Protein AF-W9HTB4-F1 (afdb_monomer_lite)

pLDDT: mean 73.84, std 16.91, range [26.33, 95.75]

Foldseek 3Di:
DDDDDDDDDDDDDDPDPDQADPVLCVLCCQEQNDDDPDQLLSNQLSVVLVVLVSVDVVLSVLSNVLVVVPPPVPRSHDDSVRSLVSSLVSQVVDADEEAEAEAPVVRQPDDLSLVVVLVSQVSVCVSPVVGNYHYHYHHDDDVSNVVSCPPDNDPPDDDDDDFLVNCLVVQLVLLLVLLCVAEVVDDPVVSNVLSVLLSVVCRNPPVQSVLLSVQRHYPDDPVSSVVSSPDRRPVVVVVVVVD

Structure (mmCIF, N/CA/C/O backbone):
data_AF-W9HTB4-F1
#
_entry.id   AF-W9HTB4-F1
#
loop_
_atom_site.group_PDB
_atom_site.id
_atom_site.type_symbol
_atom_site.label_atom_id
_atom_site.label_alt_id
_atom_site.label_comp_id
_atom_site.label_asym_id
_atom_site.label_entity_id
_atom_site.label_seq_id
_atom_site.pdbx_PDB_ins_code
_atom_site.Cartn_x
_atom_site.Cartn_y
_atom_site.Cartn_z
_atom_site.occupancy
_atom_site.B_iso_or_equiv
_atom_site.auth_seq_id
_atom_site.auth_comp_id
_atom_site.auth_asym_id
_atom_site.auth_atom_id
_atom_site.pdbx_PDB_model_num
ATOM 1 N N . MET A 1 1 ? 39.280 -30.523 28.043 1.00 26.33 1 MET A N 1
ATOM 2 C CA . MET A 1 1 ? 39.495 -29.817 26.756 1.00 26.33 1 MET A CA 1
ATOM 3 C C . MET A 1 1 ? 39.001 -30.713 25.620 1.00 26.33 1 MET A C 1
ATOM 5 O O . MET A 1 1 ? 39.218 -31.907 25.737 1.00 26.33 1 MET A O 1
ATOM 9 N N . PRO A 1 2 ? 38.375 -30.204 24.546 1.00 35.16 2 PRO A N 1
ATOM 10 C CA . PRO A 1 2 ? 37.095 -29.499 24.563 1.00 35.16 2 PRO A CA 1
ATOM 11 C C . PRO A 1 2 ? 36.070 -30.048 23.526 1.00 35.16 2 PRO A C 1
ATOM 13 O O . PRO A 1 2 ? 36.416 -30.783 22.612 1.00 35.16 2 PRO A O 1
ATOM 16 N N . LEU A 1 3 ? 34.832 -29.553 23.666 1.00 29.42 3 LEU A N 1
ATOM 17 C CA . LEU A 1 3 ? 33.831 -29.228 22.629 1.00 29.42 3 LEU A CA 1
ATOM 18 C C . LEU A 1 3 ? 32.935 -30.319 22.003 1.00 29.42 3 LEU A C 1
ATOM 20 O O . LEU A 1 3 ? 33.214 -30.922 20.973 1.00 29.42 3 LEU A O 1
ATOM 24 N N . TYR A 1 4 ? 31.727 -30.370 22.576 1.00 27.92 4 TYR A N 1
ATOM 25 C CA . TYR A 1 4 ? 30.456 -30.674 21.923 1.00 27.92 4 TYR A CA 1
ATOM 26 C C . TYR A 1 4 ? 30.251 -29.830 20.649 1.00 27.92 4 TYR A C 1
ATOM 28 O O . TYR A 1 4 ? 30.251 -28.600 20.711 1.00 27.92 4 TYR A O 1
ATOM 36 N N . GLN A 1 5 ? 29.989 -30.479 19.511 1.00 33.50 5 GLN A N 1
ATOM 37 C CA . GLN A 1 5 ? 29.399 -29.831 18.336 1.00 33.50 5 GLN A CA 1
ATOM 38 C C . GLN A 1 5 ? 27.880 -30.015 18.342 1.00 33.50 5 GLN A C 1
ATOM 40 O O . GLN A 1 5 ? 27.330 -31.062 18.002 1.00 33.50 5 GLN A O 1
ATOM 45 N N . THR A 1 6 ? 27.200 -28.944 18.731 1.00 30.91 6 THR A N 1
ATOM 46 C CA . THR A 1 6 ? 25.752 -28.775 18.675 1.00 30.91 6 THR A CA 1
ATOM 47 C C . THR A 1 6 ? 25.296 -28.679 17.215 1.00 30.91 6 THR A C 1
ATOM 49 O O . THR A 1 6 ? 25.629 -27.726 16.510 1.00 30.91 6 THR A O 1
ATOM 52 N N . ARG A 1 7 ? 24.493 -29.647 16.749 1.00 28.41 7 ARG A N 1
ATOM 53 C CA . ARG A 1 7 ? 23.729 -29.538 15.495 1.00 28.41 7 ARG A CA 1
ATOM 54 C C . ARG A 1 7 ? 22.721 -28.394 15.623 1.00 28.41 7 ARG A C 1
ATOM 56 O O . ARG A 1 7 ? 21.679 -28.535 16.260 1.00 28.41 7 ARG A O 1
ATOM 63 N N . ALA A 1 8 ? 23.025 -27.262 14.997 1.00 30.91 8 ALA A N 1
ATOM 64 C CA . ALA A 1 8 ? 22.091 -26.157 14.857 1.00 30.91 8 ALA A CA 1
ATOM 65 C C . ALA A 1 8 ? 20.956 -26.538 13.889 1.00 30.91 8 ALA A C 1
ATOM 67 O O . ALA A 1 8 ? 21.173 -26.788 12.701 1.00 30.91 8 ALA A O 1
ATOM 68 N N . ARG A 1 9 ? 19.731 -26.571 14.429 1.00 28.23 9 ARG A N 1
ATOM 69 C CA . ARG A 1 9 ? 18.458 -26.573 13.697 1.00 28.23 9 ARG A CA 1
ATOM 70 C C . ARG A 1 9 ? 18.464 -25.476 12.627 1.00 28.23 9 ARG A C 1
ATOM 72 O O . ARG A 1 9 ? 18.599 -24.297 12.952 1.00 28.23 9 ARG A O 1
ATOM 79 N N . ARG A 1 10 ? 18.235 -25.860 11.367 1.00 30.11 10 ARG A N 1
ATOM 80 C CA . ARG A 1 10 ? 17.764 -24.939 10.327 1.00 30.11 10 ARG A CA 1
ATOM 81 C C . ARG A 1 10 ? 16.397 -24.414 10.772 1.00 30.11 10 ARG A C 1
ATOM 83 O O . ARG A 1 10 ? 15.487 -25.206 10.993 1.00 30.11 10 ARG A O 1
ATOM 90 N N . ARG A 1 11 ? 16.288 -23.101 10.978 1.00 31.42 11 ARG A N 1
ATOM 91 C CA . ARG A 1 11 ? 15.003 -22.414 11.116 1.00 31.42 11 ARG A CA 1
ATOM 92 C C . ARG A 1 11 ? 14.592 -21.933 9.736 1.00 31.42 11 ARG A C 1
ATOM 94 O O . ARG A 1 11 ? 15.266 -21.091 9.145 1.00 31.42 11 ARG A O 1
ATOM 101 N N . ASP A 1 12 ? 13.510 -22.523 9.254 1.00 34.06 12 ASP A N 1
ATOM 102 C CA . ASP A 1 12 ? 12.772 -22.102 8.079 1.00 34.06 12 ASP A CA 1
ATOM 103 C C . ASP A 1 12 ? 12.242 -20.680 8.282 1.00 34.06 12 ASP A C 1
ATOM 105 O O . ASP A 1 12 ? 11.632 -20.350 9.297 1.00 34.06 12 ASP A O 1
ATOM 109 N N . GLY A 1 13 ? 12.514 -19.831 7.300 1.00 30.67 13 GLY A N 1
ATOM 110 C CA . GLY A 1 13 ? 12.053 -18.449 7.222 1.00 30.67 13 GLY A CA 1
ATOM 111 C C . GLY A 1 13 ? 11.949 -18.036 5.760 1.00 30.67 13 GLY A C 1
ATOM 112 O O . GLY A 1 13 ? 12.458 -16.996 5.352 1.00 30.67 13 GLY A O 1
ATOM 113 N N . GLU A 1 14 ? 11.375 -18.915 4.939 1.00 34.28 14 GLU A N 1
ATOM 114 C CA . GLU A 1 14 ? 11.179 -18.713 3.509 1.00 34.28 14 GLU A CA 1
ATOM 115 C C . GLU A 1 14 ? 9.770 -18.143 3.287 1.00 34.28 14 GLU A C 1
ATOM 117 O O . GLU A 1 14 ? 8.803 -18.873 3.083 1.00 34.28 14 GLU A O 1
ATOM 122 N N . GLN A 1 15 ? 9.629 -16.815 3.353 1.00 35.81 15 GLN A N 1
ATOM 123 C CA . GLN A 1 15 ? 8.423 -16.160 2.839 1.00 35.81 15 GLN A CA 1
ATOM 124 C C . GLN A 1 15 ? 8.450 -16.250 1.312 1.00 35.81 15 GLN A C 1
ATOM 126 O O . GLN A 1 15 ? 9.181 -15.545 0.611 1.00 35.81 15 GLN A O 1
ATOM 131 N N . THR A 1 16 ? 7.699 -17.222 0.815 1.00 38.34 16 THR A N 1
ATOM 132 C CA . THR A 1 16 ? 7.654 -17.654 -0.573 1.00 38.34 16 THR A CA 1
ATOM 133 C C . THR A 1 16 ? 6.873 -16.661 -1.428 1.00 38.34 16 THR A C 1
ATOM 135 O O . THR A 1 16 ? 5.732 -16.309 -1.152 1.00 38.34 16 THR A O 1
ATOM 138 N N . TYR A 1 17 ? 7.479 -16.248 -2.542 1.00 46.00 17 TYR A N 1
ATOM 139 C CA . TYR A 1 17 ? 6.741 -15.745 -3.695 1.00 46.00 17 TYR A CA 1
ATOM 140 C C . TYR A 1 17 ? 5.768 -16.856 -4.123 1.00 46.00 17 TYR A C 1
ATOM 142 O O . TYR A 1 17 ? 6.207 -17.978 -4.375 1.00 46.00 17 TYR A O 1
ATOM 150 N N . THR A 1 18 ? 4.466 -16.608 -4.216 1.00 42.75 18 THR A N 1
ATOM 151 C CA . THR A 1 18 ? 3.457 -17.671 -4.436 1.00 42.75 18 THR A CA 1
ATOM 152 C C . THR A 1 18 ? 2.924 -17.760 -5.873 1.00 42.75 18 THR A C 1
ATOM 154 O O . THR A 1 18 ? 2.122 -18.635 -6.163 1.00 42.75 18 THR A O 1
ATOM 157 N N . GLY A 1 19 ? 3.407 -16.934 -6.814 1.00 48.16 19 GLY A N 1
ATOM 158 C CA . GLY A 1 19 ? 2.779 -16.813 -8.146 1.00 48.16 19 GLY A CA 1
ATOM 159 C C . GLY A 1 19 ? 3.511 -17.372 -9.379 1.00 48.16 19 GLY A C 1
ATOM 160 O O . GLY A 1 19 ? 2.985 -17.247 -10.475 1.00 48.16 19 GLY A O 1
ATOM 161 N N . ILE A 1 20 ? 4.717 -17.951 -9.277 1.00 57.09 20 ILE A N 1
ATOM 162 C CA . ILE A 1 20 ? 5.500 -18.374 -10.467 1.00 57.09 20 ILE A CA 1
ATOM 163 C C . ILE A 1 20 ? 5.793 -19.866 -10.390 1.00 57.09 20 ILE A C 1
ATOM 165 O O . ILE A 1 20 ? 6.305 -20.331 -9.371 1.00 57.09 20 ILE A O 1
ATOM 169 N N . SER A 1 21 ? 5.548 -20.596 -11.484 1.00 62.12 21 SER A N 1
ATOM 170 C CA . SER A 1 21 ? 5.900 -22.014 -11.568 1.00 62.12 21 SER A CA 1
ATOM 171 C C . SER A 1 21 ? 7.399 -22.227 -11.318 1.00 62.12 21 SER A C 1
ATOM 173 O O . SER A 1 21 ? 8.253 -21.480 -11.805 1.00 62.12 21 SER A O 1
ATOM 175 N N . ARG A 1 22 ? 7.740 -23.273 -10.558 1.00 58.09 22 ARG A N 1
ATOM 176 C CA . ARG A 1 22 ? 9.123 -23.586 -10.146 1.00 58.09 22 ARG A CA 1
ATOM 177 C C . ARG A 1 22 ? 10.100 -23.633 -11.336 1.00 58.09 22 ARG A C 1
ATOM 179 O O . ARG A 1 22 ? 11.222 -23.150 -11.220 1.00 58.09 22 ARG A O 1
ATOM 186 N N . SER A 1 23 ? 9.626 -24.100 -12.496 1.00 63.47 23 SER A N 1
ATOM 187 C CA . SER A 1 23 ? 10.374 -24.139 -13.763 1.00 63.47 23 SER A CA 1
ATOM 188 C C . SER A 1 23 ? 10.711 -22.747 -14.323 1.00 63.47 23 SER A C 1
ATOM 190 O O . SER A 1 23 ? 11.840 -22.515 -14.753 1.00 63.47 23 SER A O 1
ATOM 192 N N . ARG A 1 24 ? 9.773 -21.785 -14.285 1.00 65.00 24 ARG A N 1
ATOM 193 C CA . ARG A 1 24 ? 10.030 -20.406 -14.746 1.00 65.00 24 ARG A CA 1
ATOM 194 C C . ARG A 1 24 ? 10.995 -19.666 -13.823 1.00 65.00 24 ARG A C 1
ATOM 196 O O . ARG A 1 24 ? 11.831 -18.917 -14.312 1.00 65.00 24 ARG A O 1
ATOM 203 N N . ARG A 1 25 ? 10.921 -19.908 -12.509 1.00 60.69 25 ARG A N 1
ATOM 204 C CA . ARG A 1 25 ? 11.852 -19.311 -11.532 1.00 60.69 25 ARG A CA 1
ATOM 205 C C . ARG A 1 25 ? 13.291 -19.733 -11.761 1.00 60.69 25 ARG A C 1
ATOM 207 O O . ARG A 1 25 ? 14.164 -18.878 -11.798 1.00 60.69 25 ARG A O 1
ATOM 214 N N . GLN A 1 26 ? 13.524 -21.034 -11.929 1.00 60.75 26 GLN A N 1
ATOM 215 C CA . GLN A 1 26 ? 14.869 -21.561 -12.165 1.00 60.75 26 GLN A CA 1
ATOM 216 C C . GLN A 1 26 ? 15.495 -20.941 -13.420 1.00 60.75 26 GLN A C 1
ATOM 218 O O . GLN A 1 26 ? 16.646 -20.513 -13.382 1.00 60.75 26 GLN A O 1
ATOM 223 N N . LYS A 1 27 ? 14.703 -20.809 -14.493 1.00 64.69 27 LYS A N 1
ATOM 224 C CA . LYS A 1 27 ? 15.140 -20.225 -15.770 1.00 64.69 27 LYS A CA 1
ATOM 225 C C . LYS A 1 27 ? 15.452 -18.728 -15.702 1.00 64.69 27 LYS A C 1
ATOM 227 O O . LYS A 1 27 ? 16.216 -18.253 -16.521 1.00 64.69 27 LYS A O 1
ATOM 232 N N . LEU A 1 28 ? 14.903 -18.004 -14.727 1.00 66.56 28 LEU A N 1
ATOM 233 C CA . LEU A 1 28 ? 15.071 -16.551 -14.580 1.00 66.56 28 LEU A CA 1
ATOM 234 C C . LEU A 1 28 ? 15.889 -16.159 -13.348 1.00 66.56 28 LEU A C 1
ATOM 236 O O . LEU A 1 28 ? 15.899 -15.002 -12.928 1.00 66.56 28 LEU A O 1
ATOM 240 N N . SER A 1 29 ? 16.589 -17.127 -12.767 1.00 65.75 29 SER A N 1
ATOM 241 C CA . SER A 1 29 ? 17.419 -16.935 -11.582 1.00 65.75 29 SER A CA 1
ATOM 242 C C . SER A 1 29 ? 18.509 -15.875 -11.777 1.00 65.75 29 SER A C 1
ATOM 244 O O . SER A 1 29 ? 18.824 -15.142 -10.848 1.00 65.75 29 SER A O 1
ATOM 246 N N . TRP A 1 30 ? 19.012 -15.697 -12.996 1.00 68.00 30 TRP A N 1
ATOM 247 C CA . TRP A 1 30 ? 19.981 -14.649 -13.328 1.00 68.00 30 TRP A CA 1
ATOM 248 C C . TRP A 1 30 ? 19.460 -13.221 -13.059 1.00 68.00 30 TRP A C 1
ATOM 250 O O . TRP A 1 30 ? 20.185 -12.376 -12.521 1.00 68.00 30 TRP A O 1
ATOM 260 N N . ALA A 1 31 ? 18.180 -12.978 -13.363 1.00 57.84 31 ALA A N 1
ATOM 261 C CA . ALA A 1 31 ? 17.523 -11.687 -13.164 1.00 57.84 31 ALA A CA 1
ATOM 262 C C . ALA A 1 31 ? 16.841 -11.560 -11.789 1.00 57.84 31 ALA A C 1
ATOM 264 O O . ALA A 1 31 ? 16.639 -10.446 -11.323 1.00 57.84 31 ALA A O 1
ATOM 265 N N . ILE A 1 32 ? 16.466 -12.678 -11.147 1.00 62.72 32 ILE A N 1
ATOM 266 C CA . ILE A 1 32 ? 15.553 -12.691 -9.982 1.00 62.72 32 ILE A CA 1
ATOM 267 C C . ILE A 1 32 ? 16.194 -13.307 -8.714 1.00 62.72 32 ILE A C 1
ATOM 269 O O . ILE A 1 32 ? 15.682 -13.121 -7.608 1.00 62.72 32 ILE A O 1
ATOM 273 N N . GLN A 1 33 ? 17.302 -14.055 -8.816 1.00 58.97 33 GLN A N 1
ATOM 274 C CA . GLN A 1 33 ? 17.866 -14.840 -7.706 1.00 58.97 33 GLN A CA 1
ATOM 275 C C . GLN A 1 33 ? 19.106 -14.208 -7.051 1.00 58.97 33 GLN A C 1
ATOM 277 O O . GLN A 1 33 ? 19.981 -13.612 -7.679 1.00 58.97 33 GLN A O 1
ATOM 282 N N . ARG A 1 34 ? 19.148 -14.366 -5.721 1.00 55.22 34 ARG A N 1
ATOM 283 C CA . ARG A 1 34 ? 20.098 -13.772 -4.774 1.00 55.22 34 ARG A CA 1
ATOM 284 C C . ARG A 1 34 ? 21.414 -14.549 -4.681 1.00 55.22 34 ARG A C 1
ATOM 286 O O . ARG A 1 34 ? 21.389 -15.711 -4.288 1.00 55.22 34 ARG A O 1
ATOM 293 N N . LYS A 1 35 ? 22.536 -13.844 -4.838 1.00 39.62 35 LYS A N 1
ATOM 294 C CA . LYS A 1 35 ? 23.761 -13.990 -4.026 1.00 39.62 35 LYS A CA 1
ATOM 295 C C . LYS A 1 35 ? 24.568 -12.687 -4.142 1.00 39.62 35 LYS A C 1
ATOM 297 O O . LYS A 1 35 ? 25.245 -12.464 -5.132 1.00 39.62 35 LYS A O 1
ATOM 302 N N . GLY A 1 36 ? 24.422 -11.793 -3.163 1.00 46.59 36 GLY A N 1
ATOM 303 C CA . GLY A 1 36 ? 25.130 -10.506 -3.115 1.00 46.59 36 GLY A CA 1
ATOM 304 C C . GLY A 1 36 ? 24.296 -9.370 -2.514 1.00 46.59 36 GLY A C 1
ATOM 305 O O . GLY A 1 36 ? 23.063 -9.386 -2.583 1.00 46.59 36 GLY A O 1
ATOM 306 N N . ILE A 1 37 ? 24.972 -8.390 -1.906 1.00 42.78 37 ILE A N 1
ATOM 307 C CA . ILE A 1 37 ? 24.378 -7.159 -1.366 1.00 42.78 37 ILE A CA 1
ATOM 308 C C . ILE A 1 37 ? 23.970 -6.280 -2.557 1.00 42.78 37 ILE A C 1
ATOM 310 O O . ILE A 1 37 ? 24.736 -5.446 -3.020 1.00 42.78 37 ILE A O 1
ATOM 314 N N . ARG A 1 38 ? 22.773 -6.501 -3.114 1.00 53.06 38 ARG A N 1
ATOM 315 C CA . ARG A 1 38 ? 22.174 -5.550 -4.062 1.00 53.06 38 ARG A CA 1
ATOM 316 C C . ARG A 1 38 ? 21.540 -4.393 -3.296 1.00 53.06 38 ARG A C 1
ATOM 318 O O . ARG A 1 38 ? 20.890 -4.616 -2.266 1.00 53.06 38 ARG A O 1
ATOM 325 N N . ILE A 1 39 ? 21.669 -3.190 -3.852 1.00 56.50 39 ILE A N 1
ATOM 326 C CA . ILE A 1 39 ? 20.931 -1.997 -3.426 1.00 56.50 39 ILE A CA 1
ATOM 327 C C . ILE A 1 39 ? 19.436 -2.347 -3.398 1.00 56.50 39 ILE A C 1
ATOM 329 O O . ILE A 1 39 ? 18.912 -3.007 -4.300 1.00 56.50 39 ILE A O 1
ATOM 333 N N . LYS A 1 40 ? 18.750 -1.973 -2.313 1.00 59.75 40 LYS A N 1
ATOM 334 C CA . LYS A 1 40 ? 17.368 -2.385 -2.021 1.00 59.75 40 LYS A CA 1
ATOM 335 C C . LYS A 1 40 ? 16.372 -1.998 -3.133 1.00 59.75 40 LYS A C 1
ATOM 337 O O . LYS A 1 40 ? 15.385 -2.703 -3.299 1.00 59.75 40 LYS A O 1
ATOM 342 N N . GLU A 1 41 ? 16.657 -0.972 -3.927 1.00 59.75 41 GLU A N 1
ATOM 343 C CA . GLU A 1 41 ? 15.823 -0.470 -5.035 1.00 59.75 41 GLU A CA 1
ATOM 344 C C . GLU A 1 41 ? 15.696 -1.430 -6.213 1.00 59.75 41 GLU A C 1
ATOM 346 O O . GLU A 1 41 ? 14.607 -1.610 -6.758 1.00 59.75 41 GLU A O 1
ATOM 351 N N . VAL A 1 42 ? 16.780 -2.134 -6.550 1.00 66.00 42 VAL A N 1
ATOM 352 C CA . VAL A 1 42 ? 16.775 -3.155 -7.608 1.00 66.00 42 VAL A CA 1
ATOM 353 C C . VAL A 1 42 ? 15.745 -4.246 -7.294 1.00 66.00 42 VAL A C 1
ATOM 355 O O . VAL A 1 42 ? 15.099 -4.779 -8.193 1.00 66.00 42 VAL A O 1
ATOM 358 N N . LYS A 1 43 ? 15.489 -4.503 -6.004 1.00 72.00 43 LYS A N 1
ATOM 359 C CA . LYS A 1 43 ? 14.495 -5.491 -5.566 1.00 72.00 43 LYS A CA 1
ATOM 360 C C . LYS A 1 43 ? 13.067 -5.108 -5.942 1.00 72.00 43 LYS A C 1
ATOM 362 O O . LYS A 1 43 ? 12.246 -6.007 -6.098 1.00 72.00 43 LYS A O 1
ATOM 367 N N . ILE A 1 44 ? 12.737 -3.818 -6.047 1.00 75.19 44 ILE A N 1
ATOM 368 C CA . ILE A 1 44 ? 11.387 -3.401 -6.451 1.00 75.19 44 ILE A CA 1
ATOM 369 C C . ILE A 1 44 ? 11.181 -3.747 -7.926 1.00 75.19 44 ILE A C 1
ATOM 371 O O . ILE A 1 44 ? 10.210 -4.426 -8.254 1.00 75.19 44 ILE A O 1
ATOM 375 N N . PHE A 1 45 ? 12.132 -3.389 -8.793 1.00 76.81 45 PHE A N 1
ATOM 376 C CA . PHE A 1 45 ? 12.084 -3.760 -10.208 1.00 76.81 45 PHE A CA 1
ATOM 377 C C . PHE A 1 45 ? 12.051 -5.277 -10.409 1.00 76.81 45 PHE A C 1
ATOM 379 O O . PHE A 1 45 ? 11.199 -5.773 -11.140 1.00 76.81 45 PHE A O 1
ATOM 386 N N . GLU A 1 46 ? 12.899 -6.037 -9.712 1.00 78.44 46 GLU A N 1
ATOM 387 C CA . GLU A 1 46 ? 12.889 -7.506 -9.777 1.00 78.44 46 GLU A CA 1
ATOM 388 C C . GLU A 1 46 ? 11.522 -8.088 -9.391 1.00 78.44 46 GLU A C 1
ATOM 390 O O . GLU A 1 46 ? 11.017 -8.993 -10.059 1.00 78.44 46 GLU A O 1
ATOM 395 N N . LYS A 1 47 ? 10.889 -7.555 -8.336 1.00 80.69 47 LYS A N 1
ATOM 396 C CA . LYS A 1 47 ? 9.543 -7.966 -7.917 1.00 80.69 47 LYS A CA 1
ATOM 397 C C . LYS A 1 47 ? 8.488 -7.640 -8.971 1.00 80.69 47 LYS A C 1
ATOM 399 O O . LYS A 1 47 ? 7.661 -8.503 -9.260 1.00 80.69 47 LYS A O 1
ATOM 404 N N . LEU A 1 48 ? 8.518 -6.442 -9.552 1.00 81.62 48 LEU A N 1
ATOM 405 C CA . LEU A 1 48 ? 7.578 -6.037 -10.601 1.00 81.62 48 LEU A CA 1
ATOM 406 C C . LEU A 1 48 ? 7.741 -6.910 -11.852 1.00 81.62 48 LEU A C 1
ATOM 408 O O . LEU A 1 48 ? 6.770 -7.503 -12.315 1.00 81.62 48 LEU A O 1
ATOM 412 N N . ILE A 1 49 ? 8.972 -7.090 -12.334 1.00 84.31 49 ILE A N 1
ATOM 413 C CA . ILE A 1 49 ? 9.301 -7.971 -13.466 1.00 84.31 49 ILE A CA 1
ATOM 414 C C . ILE A 1 49 ? 8.798 -9.395 -13.205 1.00 84.31 49 ILE A C 1
ATOM 416 O O . ILE A 1 49 ? 8.120 -9.989 -14.041 1.00 84.31 49 ILE A O 1
ATOM 420 N N . SER A 1 50 ? 9.079 -9.933 -12.019 1.00 82.38 50 SER A N 1
ATOM 421 C CA . SER A 1 50 ? 8.632 -11.254 -11.572 1.00 82.38 50 SER A CA 1
ATOM 422 C C . SER A 1 50 ? 7.103 -11.394 -11.637 1.00 82.38 50 SER A C 1
ATOM 424 O O . SER A 1 50 ? 6.587 -12.380 -12.173 1.00 82.38 50 SER A O 1
ATOM 426 N N . GLN A 1 51 ? 6.357 -10.379 -11.188 1.00 82.12 51 GLN A N 1
ATOM 427 C CA . GLN A 1 51 ? 4.896 -10.365 -11.293 1.00 82.12 51 GLN A CA 1
ATOM 428 C C . GLN A 1 51 ? 4.417 -10.330 -12.751 1.00 82.12 51 GLN A C 1
ATOM 430 O O . GLN A 1 51 ? 3.550 -11.128 -13.114 1.00 82.12 51 GLN A O 1
ATOM 435 N N . ILE A 1 52 ? 5.010 -9.491 -13.604 1.00 84.44 52 ILE A N 1
ATOM 436 C CA . ILE A 1 52 ? 4.651 -9.388 -15.031 1.00 84.44 52 ILE A CA 1
ATOM 437 C C . ILE A 1 52 ? 4.874 -10.733 -15.736 1.00 84.44 52 ILE A C 1
ATOM 439 O O . ILE A 1 52 ? 3.980 -11.261 -16.396 1.00 84.44 52 ILE A O 1
ATOM 443 N N . ILE A 1 53 ? 6.045 -11.339 -15.545 1.00 85.06 53 ILE A N 1
ATOM 444 C CA . ILE A 1 53 ? 6.417 -12.624 -16.150 1.00 85.06 53 ILE A CA 1
ATOM 445 C C . ILE A 1 53 ? 5.499 -13.764 -15.699 1.00 85.06 53 ILE A C 1
ATOM 447 O O . ILE A 1 53 ? 5.231 -14.703 -16.457 1.00 85.06 53 ILE A O 1
ATOM 451 N N . SER A 1 54 ? 5.028 -13.715 -14.451 1.00 82.00 54 SER A N 1
ATOM 452 C CA . SER A 1 54 ? 4.112 -14.732 -13.936 1.00 82.00 54 SER A CA 1
ATOM 453 C C . SER A 1 54 ? 2.774 -14.730 -14.677 1.00 82.00 54 SER A C 1
ATOM 455 O O . SER A 1 54 ? 2.193 -15.793 -14.886 1.00 82.00 54 SER A O 1
ATOM 457 N N . ARG A 1 55 ? 2.338 -13.553 -15.141 1.00 81.75 55 ARG A N 1
ATOM 458 C CA . ARG A 1 55 ? 1.048 -13.334 -15.804 1.00 81.75 55 ARG A CA 1
ATOM 459 C C . ARG A 1 55 ? 1.132 -13.369 -17.331 1.00 81.75 55 ARG A C 1
ATOM 461 O O . ARG A 1 55 ? 0.157 -13.740 -17.974 1.00 81.75 55 ARG A O 1
ATOM 468 N N . HIS A 1 56 ? 2.289 -13.052 -17.920 1.00 81.88 56 HIS A N 1
ATOM 469 C CA . HIS A 1 56 ? 2.435 -12.900 -19.370 1.00 81.88 56 HIS A CA 1
ATOM 470 C C . HIS A 1 56 ? 3.524 -13.792 -19.966 1.00 81.88 56 HIS A C 1
ATOM 472 O O . HIS A 1 56 ? 4.718 -13.637 -19.709 1.00 81.88 56 HIS A O 1
ATOM 478 N N . ASN A 1 57 ? 3.120 -14.686 -20.871 1.00 83.25 57 ASN A N 1
ATOM 479 C CA . ASN A 1 57 ? 4.057 -15.539 -21.608 1.00 83.25 57 ASN A CA 1
ATOM 480 C C . ASN A 1 57 ? 4.986 -14.729 -22.525 1.00 83.25 57 ASN A C 1
ATOM 482 O O . ASN A 1 57 ? 6.148 -15.096 -22.685 1.00 83.25 57 ASN A O 1
ATOM 486 N N . ASN A 1 58 ? 4.502 -13.619 -23.088 1.00 83.94 58 ASN A N 1
ATOM 487 C CA . ASN A 1 58 ? 5.315 -12.735 -23.926 1.00 83.94 58 ASN A CA 1
ATOM 488 C C . ASN A 1 58 ? 6.407 -12.038 -23.105 1.00 83.94 58 ASN A C 1
ATOM 490 O O . ASN A 1 58 ? 7.552 -12.001 -23.543 1.00 83.94 58 ASN A O 1
ATOM 494 N N . ALA A 1 59 ? 6.100 -11.612 -21.873 1.00 84.00 59 ALA A N 1
ATOM 495 C CA . ALA A 1 59 ? 7.110 -11.109 -20.943 1.00 84.00 59 ALA A CA 1
ATOM 496 C C . ALA A 1 59 ? 8.177 -12.156 -20.627 1.00 84.00 59 ALA A C 1
ATOM 498 O O . ALA A 1 59 ? 9.367 -11.860 -20.650 1.00 84.00 59 ALA A O 1
ATOM 499 N N . PHE A 1 60 ? 7.757 -13.398 -20.360 1.00 82.12 60 PHE A N 1
ATOM 500 C CA . PHE A 1 60 ? 8.692 -14.493 -20.110 1.00 82.12 60 PHE A CA 1
ATOM 501 C C . PHE A 1 60 ? 9.639 -14.718 -21.299 1.00 82.12 60 PHE A C 1
ATOM 503 O O . PHE A 1 60 ? 10.844 -14.866 -21.101 1.00 82.12 60 PHE A O 1
ATOM 510 N N . LYS A 1 61 ? 9.105 -14.723 -22.528 1.00 84.62 61 LYS A N 1
ATOM 511 C CA . LYS A 1 61 ? 9.909 -14.859 -23.752 1.00 84.62 61 LYS A CA 1
ATOM 512 C C . LYS A 1 61 ? 10.892 -13.699 -23.911 1.00 84.62 61 LYS A C 1
ATOM 514 O O . LYS A 1 61 ? 12.056 -13.958 -24.183 1.00 84.62 61 LYS A O 1
ATOM 519 N N . LEU A 1 62 ? 10.449 -12.464 -23.674 1.00 83.62 62 LEU A N 1
ATOM 520 C CA . LEU A 1 62 ? 11.283 -11.265 -23.783 1.00 83.62 62 LEU A CA 1
ATOM 521 C C . LEU A 1 62 ? 12.467 -11.304 -22.812 1.00 83.62 62 LEU A C 1
ATOM 523 O O . LEU A 1 62 ? 13.609 -11.107 -23.219 1.00 83.62 62 LEU A O 1
ATOM 527 N N . VAL A 1 63 ? 12.219 -11.612 -21.535 1.00 82.44 63 VAL A N 1
ATOM 528 C CA . VAL A 1 63 ? 13.297 -11.675 -20.531 1.00 82.44 63 VAL A CA 1
ATOM 529 C C . VAL A 1 63 ? 14.278 -12.805 -20.844 1.00 82.44 63 VAL A C 1
ATOM 531 O O . VAL A 1 63 ? 15.484 -12.634 -20.684 1.00 82.44 63 VAL A O 1
ATOM 534 N N . ARG A 1 64 ? 13.781 -13.937 -21.354 1.00 80.31 64 ARG A N 1
ATOM 535 C CA . ARG A 1 64 ? 14.629 -15.048 -21.797 1.00 80.31 64 ARG A CA 1
ATOM 536 C C . ARG A 1 64 ? 15.497 -14.674 -23.005 1.00 80.31 64 ARG A C 1
ATOM 538 O O . ARG A 1 64 ? 16.688 -14.946 -22.982 1.00 80.31 64 ARG A O 1
ATOM 545 N N . GLN A 1 65 ? 14.931 -14.021 -24.018 1.00 81.44 65 GLN A N 1
ATOM 546 C CA . GLN A 1 65 ? 15.688 -13.542 -25.182 1.00 81.44 65 GLN A CA 1
ATOM 547 C C . GLN A 1 65 ? 16.789 -12.563 -24.766 1.00 81.44 65 GLN A C 1
ATOM 549 O O . GLN A 1 65 ? 17.916 -12.660 -25.234 1.00 81.44 65 GLN A O 1
ATOM 554 N N . ARG A 1 66 ? 16.492 -11.655 -23.830 1.00 76.44 66 ARG A N 1
ATOM 555 C CA . ARG A 1 66 ? 17.486 -10.742 -23.246 1.00 76.44 66 ARG A CA 1
ATOM 556 C C . ARG A 1 66 ? 18.621 -11.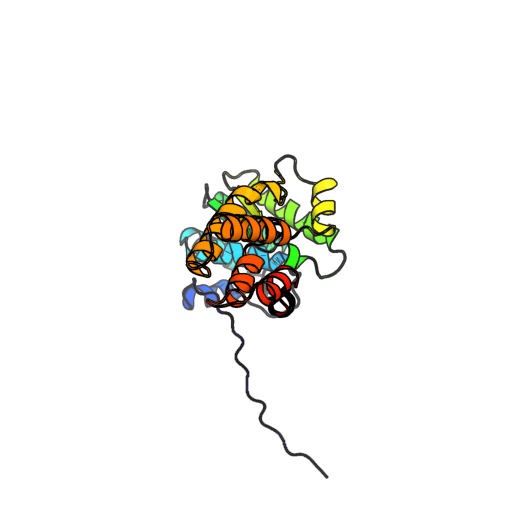476 -22.536 1.00 76.44 66 ARG A C 1
ATOM 558 O O . ARG A 1 66 ? 19.769 -11.080 -22.686 1.00 76.44 66 ARG A O 1
ATOM 565 N N . GLN A 1 67 ? 18.315 -12.535 -21.793 1.00 73.81 67 GLN A N 1
ATOM 566 C CA . GLN A 1 67 ? 19.330 -13.371 -21.152 1.00 73.81 67 GLN A CA 1
ATOM 567 C C . GLN A 1 67 ? 20.225 -14.076 -22.181 1.00 73.81 67 GLN A C 1
ATOM 569 O O . GLN A 1 67 ? 21.429 -14.160 -21.977 1.00 73.81 67 GLN A O 1
ATOM 574 N N . GLU A 1 68 ? 19.643 -14.567 -23.277 1.00 75.00 68 GLU A N 1
ATOM 575 C CA . GLU A 1 68 ? 20.372 -15.235 -24.363 1.00 75.00 68 GLU A CA 1
ATOM 576 C C . GLU A 1 68 ? 21.249 -14.246 -25.162 1.00 75.00 68 GLU A C 1
ATOM 578 O O . GLU A 1 68 ? 22.336 -14.612 -25.594 1.00 75.00 68 GLU A O 1
ATOM 583 N N . LEU A 1 69 ? 20.829 -12.982 -25.307 1.00 72.44 69 LEU A N 1
ATOM 584 C CA . LEU A 1 69 ? 21.593 -11.927 -25.993 1.00 72.44 69 LEU A CA 1
ATOM 585 C C . LEU A 1 69 ? 22.700 -11.293 -25.130 1.00 72.44 69 LEU A C 1
ATOM 587 O O . LEU A 1 69 ? 23.707 -10.853 -25.673 1.00 72.44 69 LEU A O 1
ATOM 591 N N . ASN A 1 70 ? 22.536 -11.252 -23.804 1.00 64.12 70 ASN A N 1
ATOM 592 C CA . ASN A 1 70 ? 23.514 -10.692 -22.858 1.00 64.12 70 ASN A CA 1
ATOM 593 C C . ASN A 1 70 ? 24.583 -11.721 -22.409 1.00 64.12 70 ASN A C 1
ATOM 595 O O . ASN A 1 70 ? 25.186 -11.555 -21.346 1.00 64.12 70 ASN A O 1
ATOM 599 N N . LEU A 1 71 ? 24.809 -12.800 -23.171 1.00 54.03 71 LEU A N 1
ATOM 600 C CA . LEU A 1 71 ? 25.803 -13.837 -22.864 1.00 54.03 71 LEU A CA 1
ATOM 601 C C . LEU A 1 71 ? 27.241 -13.327 -23.068 1.00 54.03 71 LEU A C 1
ATOM 603 O O . LEU A 1 71 ? 27.927 -13.713 -24.006 1.00 54.03 71 LEU A O 1
ATOM 607 N N . GLU A 1 72 ? 27.726 -12.527 -22.121 1.00 53.56 72 GLU A N 1
ATOM 608 C CA . GLU A 1 72 ? 29.124 -12.622 -21.705 1.00 53.56 72 GLU A CA 1
ATOM 609 C C . GLU A 1 72 ? 29.231 -13.823 -20.746 1.00 53.56 72 GLU A C 1
ATOM 611 O O . GLU A 1 72 ? 28.570 -13.821 -19.699 1.00 53.56 72 GLU A O 1
ATOM 616 N N . PRO A 1 73 ? 30.026 -14.865 -21.056 1.00 51.00 73 PRO A N 1
ATOM 617 C CA . PRO A 1 73 ? 30.047 -16.130 -20.310 1.00 51.00 73 PRO A CA 1
ATOM 618 C C . PRO A 1 73 ? 30.450 -16.016 -18.823 1.00 51.00 73 PRO A C 1
ATOM 620 O O . PRO A 1 73 ? 30.365 -17.002 -18.093 1.00 51.00 73 PRO A O 1
ATOM 623 N N . ALA A 1 74 ? 30.840 -14.828 -18.346 1.00 51.53 74 ALA A N 1
ATOM 624 C CA . ALA A 1 74 ? 31.221 -14.553 -16.959 1.00 51.53 74 ALA A CA 1
ATOM 625 C C . ALA A 1 74 ? 30.134 -13.862 -16.099 1.00 51.53 74 ALA A C 1
ATOM 627 O O . ALA A 1 74 ? 30.289 -13.773 -14.877 1.00 51.53 74 ALA A O 1
ATOM 628 N N . ALA A 1 75 ? 29.038 -13.356 -16.679 1.00 56.47 75 ALA A N 1
ATOM 629 C CA . ALA A 1 75 ? 28.061 -12.552 -15.936 1.00 56.47 75 ALA A CA 1
ATOM 630 C C . ALA A 1 75 ? 26.990 -13.414 -15.238 1.00 56.47 75 ALA A C 1
ATOM 632 O O . ALA A 1 75 ? 25.910 -13.672 -15.768 1.00 56.47 75 ALA A O 1
ATOM 633 N N . THR A 1 76 ? 27.248 -13.805 -13.988 1.00 61.50 76 THR A N 1
ATOM 634 C CA . THR A 1 76 ? 26.314 -14.597 -13.156 1.00 61.50 76 THR A CA 1
ATOM 635 C C . THR A 1 76 ? 24.998 -13.863 -12.835 1.00 61.50 76 THR A C 1
ATOM 637 O O . THR A 1 76 ? 24.018 -14.501 -12.442 1.00 61.50 76 THR A O 1
ATOM 640 N N . HIS A 1 77 ? 24.935 -12.534 -13.009 1.00 66.88 77 HIS A N 1
ATOM 641 C CA . HIS A 1 77 ? 23.793 -11.705 -12.608 1.00 66.88 77 HIS A CA 1
ATOM 642 C C . HIS A 1 77 ? 23.549 -10.497 -13.522 1.00 66.88 77 HIS A C 1
ATOM 644 O O . HIS A 1 77 ? 24.497 -9.869 -13.986 1.00 66.88 77 HIS A O 1
ATOM 650 N N . ALA A 1 78 ? 22.273 -10.134 -13.692 1.00 72.00 78 ALA A N 1
ATOM 651 C CA . ALA A 1 78 ? 21.862 -8.901 -14.366 1.00 72.00 78 ALA A CA 1
ATOM 652 C C . ALA A 1 78 ? 22.314 -7.657 -13.588 1.00 72.00 78 ALA A C 1
ATOM 654 O O . ALA A 1 78 ? 22.132 -7.593 -12.365 1.00 72.00 78 ALA A O 1
ATOM 655 N N . THR A 1 79 ? 22.848 -6.656 -14.291 1.00 76.44 79 THR A N 1
ATOM 656 C CA . THR A 1 79 ? 23.158 -5.345 -13.707 1.00 76.44 79 THR A CA 1
ATOM 657 C C . THR A 1 79 ? 21.877 -4.546 -13.429 1.00 76.44 79 THR A C 1
ATOM 659 O O . THR A 1 79 ? 20.794 -4.870 -13.921 1.00 76.44 79 THR A O 1
ATOM 662 N N . GLN A 1 80 ? 21.974 -3.459 -12.654 1.00 73.12 80 GLN A N 1
ATOM 663 C CA . GLN A 1 80 ? 20.839 -2.543 -12.457 1.00 73.12 80 GLN A CA 1
ATOM 664 C C . GLN A 1 80 ? 20.338 -1.966 -13.792 1.00 73.12 80 GLN A C 1
ATOM 666 O O . GLN A 1 80 ? 19.129 -1.876 -14.001 1.00 73.12 80 GLN A O 1
ATOM 671 N N . ALA A 1 81 ? 21.254 -1.618 -14.700 1.00 77.50 81 ALA A N 1
ATOM 672 C CA . ALA A 1 81 ? 20.912 -1.110 -16.025 1.00 77.50 81 ALA A CA 1
ATOM 673 C C . ALA A 1 81 ? 20.166 -2.163 -16.861 1.00 77.50 81 ALA A C 1
ATOM 675 O O . ALA A 1 81 ? 19.162 -1.834 -17.497 1.00 77.50 81 ALA A O 1
ATOM 676 N N . ASP A 1 82 ? 20.583 -3.433 -16.797 1.00 80.31 82 ASP A N 1
ATOM 677 C CA . ASP A 1 82 ? 19.874 -4.535 -17.461 1.00 80.31 82 ASP A CA 1
ATOM 678 C C . ASP A 1 82 ? 18.446 -4.677 -16.934 1.00 80.31 82 ASP A C 1
ATOM 680 O O . ASP A 1 82 ? 17.502 -4.809 -17.710 1.00 80.31 82 ASP A O 1
ATOM 684 N N . ILE A 1 83 ? 18.273 -4.612 -15.613 1.00 81.88 83 ILE A N 1
ATOM 685 C CA . ILE A 1 83 ? 16.968 -4.764 -14.959 1.00 81.88 83 ILE A CA 1
ATOM 686 C C . ILE A 1 83 ? 16.017 -3.630 -15.350 1.00 81.88 83 ILE A C 1
ATOM 688 O O . ILE A 1 83 ? 14.869 -3.898 -15.706 1.00 81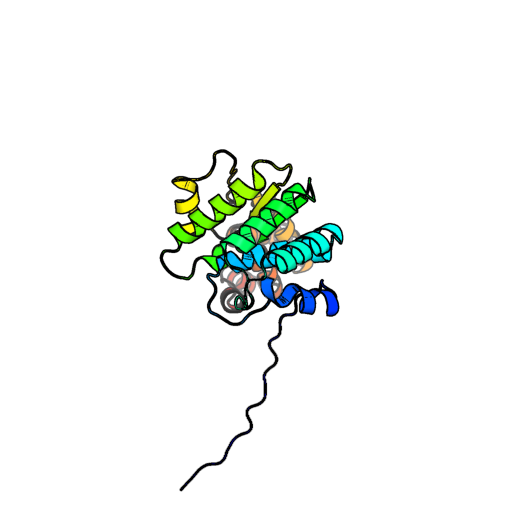.88 83 ILE A O 1
ATOM 692 N N . ILE A 1 84 ? 16.485 -2.380 -15.342 1.00 82.69 84 ILE A N 1
ATOM 693 C CA . ILE A 1 84 ? 15.687 -1.218 -15.767 1.00 82.69 84 ILE A CA 1
ATOM 694 C C . ILE A 1 84 ? 15.338 -1.320 -17.255 1.00 82.69 84 ILE A C 1
ATOM 696 O O . ILE A 1 84 ? 14.202 -1.051 -17.653 1.00 82.69 84 ILE A O 1
ATOM 700 N N . THR A 1 85 ? 16.283 -1.763 -18.083 1.00 85.56 85 THR A N 1
ATOM 701 C CA . THR A 1 85 ? 16.059 -1.935 -19.522 1.00 85.56 85 THR A CA 1
ATOM 702 C C . THR A 1 85 ? 15.016 -3.016 -19.799 1.00 85.56 85 THR A C 1
ATOM 704 O O . THR A 1 85 ? 14.085 -2.791 -20.572 1.00 85.56 85 THR A O 1
ATOM 707 N N . ILE A 1 86 ? 15.124 -4.170 -19.133 1.00 86.69 86 ILE A N 1
ATOM 708 C CA . ILE A 1 86 ? 14.135 -5.251 -19.220 1.00 86.69 86 ILE A CA 1
ATOM 709 C C . ILE A 1 86 ? 12.768 -4.739 -18.773 1.00 86.69 86 ILE A C 1
ATOM 711 O O . ILE A 1 86 ? 11.785 -4.944 -19.480 1.00 86.69 86 ILE A O 1
ATOM 715 N N . PHE A 1 87 ? 12.696 -4.044 -17.637 1.00 87.12 87 PHE A N 1
ATOM 716 C CA . PHE A 1 87 ? 11.447 -3.466 -17.151 1.00 87.12 87 PHE A CA 1
ATOM 717 C C . PHE A 1 87 ? 10.816 -2.525 -18.184 1.00 87.12 87 PHE A C 1
ATOM 719 O O . PHE A 1 87 ? 9.656 -2.706 -18.542 1.00 87.12 87 PHE A O 1
ATOM 726 N N . THR A 1 88 ? 11.592 -1.597 -18.742 1.00 88.00 88 THR A N 1
ATOM 727 C CA . THR A 1 88 ? 11.124 -0.649 -19.766 1.00 88.00 88 THR A CA 1
ATOM 728 C C . THR A 1 88 ? 10.573 -1.371 -20.996 1.00 88.00 88 THR A C 1
ATOM 730 O O . THR A 1 88 ? 9.482 -1.059 -21.471 1.00 88.00 88 THR A O 1
ATOM 733 N N . GLN A 1 89 ? 11.279 -2.386 -21.498 1.00 87.81 89 GLN A N 1
ATOM 734 C CA . GLN A 1 89 ? 10.821 -3.178 -22.645 1.00 87.81 89 GLN A CA 1
ATOM 735 C C . GLN A 1 89 ? 9.534 -3.956 -22.341 1.00 87.81 89 GLN A C 1
ATOM 737 O O . GLN A 1 89 ? 8.649 -4.057 -23.195 1.00 87.81 89 GLN A O 1
ATOM 742 N N . LEU A 1 90 ? 9.399 -4.478 -21.119 1.00 87.44 90 LEU A N 1
ATOM 743 C CA . LEU A 1 90 ? 8.182 -5.154 -20.677 1.00 87.44 90 LEU A CA 1
ATOM 744 C C . LEU A 1 90 ? 6.979 -4.208 -20.665 1.00 87.44 90 LEU A C 1
ATOM 746 O O . LEU A 1 90 ? 5.916 -4.608 -21.135 1.00 87.44 90 LEU A O 1
ATOM 750 N N . LEU A 1 91 ? 7.152 -2.968 -20.198 1.00 87.69 91 LEU A N 1
ATOM 751 C CA . LEU A 1 91 ? 6.081 -1.965 -20.195 1.00 87.69 91 LEU A CA 1
ATOM 752 C C . LEU A 1 91 ? 5.599 -1.607 -21.608 1.00 87.69 91 LEU A C 1
ATOM 754 O O . LEU A 1 91 ? 4.404 -1.424 -21.820 1.00 87.69 91 LEU A O 1
ATOM 758 N N . HIS A 1 92 ? 6.502 -1.561 -22.590 1.00 86.25 92 HIS A N 1
ATOM 759 C CA . HIS A 1 92 ? 6.131 -1.329 -23.993 1.00 86.25 92 HIS A CA 1
ATOM 760 C C . HIS A 1 92 ? 5.429 -2.536 -24.621 1.00 86.25 92 HIS A C 1
ATOM 762 O O . HIS A 1 92 ? 4.536 -2.386 -25.450 1.00 86.25 92 HIS A O 1
ATOM 768 N N . THR A 1 93 ? 5.828 -3.744 -24.224 1.00 84.56 93 THR A N 1
ATOM 769 C CA . THR A 1 93 ? 5.262 -4.991 -24.758 1.00 84.56 93 THR A CA 1
ATOM 770 C C . THR A 1 93 ? 3.865 -5.268 -24.204 1.00 84.56 93 THR A C 1
ATOM 772 O O . THR A 1 93 ? 3.069 -5.960 -24.838 1.00 84.56 93 THR A O 1
ATOM 775 N N . ILE A 1 94 ? 3.574 -4.772 -23.000 1.00 81.06 94 ILE A N 1
ATOM 776 C CA . ILE A 1 94 ? 2.342 -5.062 -22.271 1.00 81.06 94 ILE A CA 1
ATOM 777 C C . ILE A 1 94 ? 1.710 -3.733 -21.826 1.00 81.06 94 ILE A C 1
ATOM 779 O O . ILE A 1 94 ? 1.849 -3.338 -20.666 1.00 81.06 94 ILE A O 1
ATOM 783 N N . PRO A 1 95 ? 1.035 -3.022 -22.746 1.00 74.75 95 PRO A N 1
ATOM 784 C CA . PRO A 1 95 ? 0.458 -1.718 -22.450 1.00 74.75 95 PRO A CA 1
ATOM 785 C C . PRO A 1 95 ? -0.749 -1.818 -21.504 1.00 74.75 95 PRO A C 1
ATOM 787 O O . PRO A 1 95 ? -1.452 -2.828 -21.474 1.00 74.75 95 PRO A O 1
ATOM 790 N N . GLY A 1 96 ? -1.015 -0.733 -20.769 1.00 78.06 96 GLY A N 1
ATOM 791 C CA . GLY A 1 96 ? -2.270 -0.533 -20.030 1.00 78.06 96 GLY A CA 1
ATOM 792 C C . GLY A 1 96 ? -2.323 -1.121 -18.617 1.00 78.06 96 GLY A C 1
ATOM 793 O O . GLY A 1 96 ? -3.411 -1.300 -18.076 1.00 78.06 96 GLY A O 1
ATOM 794 N N . TYR A 1 97 ? -1.177 -1.437 -18.009 1.00 83.00 97 TYR A N 1
ATOM 795 C CA . TYR A 1 97 ? -1.131 -1.938 -16.634 1.00 83.00 97 TYR A CA 1
ATOM 796 C C . TYR A 1 97 ? -0.989 -0.812 -15.611 1.00 83.00 97 TYR A C 1
ATOM 798 O O . TYR A 1 97 ? -0.284 0.171 -15.831 1.00 83.00 97 TYR A O 1
ATOM 806 N N . THR A 1 98 ? -1.605 -1.018 -14.448 1.00 87.69 98 THR A N 1
ATOM 807 C CA . THR A 1 98 ? -1.364 -0.208 -13.255 1.00 87.69 98 THR A CA 1
ATOM 808 C C . THR A 1 98 ? -0.556 -1.022 -12.255 1.00 87.69 98 THR A C 1
ATOM 810 O O . THR A 1 98 ? -0.977 -2.099 -11.828 1.00 87.69 98 THR A O 1
ATOM 813 N N . PHE A 1 99 ? 0.612 -0.514 -11.873 1.00 86.12 99 PHE A N 1
ATOM 814 C CA . PHE A 1 99 ? 1.467 -1.119 -10.856 1.00 86.12 99 PHE A CA 1
ATOM 815 C C . PHE A 1 99 ? 1.255 -0.437 -9.514 1.00 86.12 99 PHE A C 1
ATOM 817 O O . PHE A 1 99 ? 1.241 0.786 -9.433 1.00 86.12 99 PHE A O 1
ATOM 824 N N . ILE A 1 100 ? 1.134 -1.234 -8.454 1.00 87.62 100 ILE A N 1
ATOM 825 C CA . ILE A 1 100 ? 1.023 -0.739 -7.081 1.00 87.62 100 ILE A CA 1
ATOM 826 C C . ILE A 1 100 ? 2.253 -1.216 -6.316 1.00 87.62 100 ILE A C 1
ATOM 828 O O . ILE A 1 100 ? 2.465 -2.418 -6.139 1.00 87.62 100 ILE A O 1
ATOM 832 N N . ALA A 1 101 ? 3.078 -0.269 -5.886 1.00 84.06 101 ALA A N 1
ATOM 833 C CA . ALA A 1 101 ? 4.274 -0.511 -5.097 1.00 84.06 101 ALA A CA 1
ATOM 834 C C . ALA A 1 101 ? 4.029 -0.060 -3.653 1.00 84.06 101 ALA A C 1
ATOM 836 O O . ALA A 1 101 ? 4.128 1.125 -3.338 1.00 84.06 101 ALA A O 1
ATOM 837 N N . ASP A 1 102 ? 3.710 -1.021 -2.785 1.00 84.81 102 ASP A N 1
ATOM 838 C CA . ASP A 1 102 ? 3.475 -0.786 -1.360 1.00 84.81 102 ASP A CA 1
ATOM 839 C C . ASP A 1 102 ? 4.770 -0.846 -0.529 1.00 84.81 102 ASP A C 1
ATOM 841 O O . ASP A 1 102 ? 5.642 -1.701 -0.737 1.00 84.81 102 ASP A O 1
ATOM 845 N N . GLY A 1 103 ? 4.887 0.078 0.424 1.00 83.06 103 GLY A N 1
ATOM 846 C CA . GLY A 1 103 ? 5.991 0.186 1.367 1.00 83.06 103 GLY A CA 1
ATOM 847 C C . GLY A 1 103 ? 7.292 0.705 0.759 1.00 83.06 103 GLY A C 1
ATOM 848 O O . GLY A 1 103 ? 8.358 0.179 1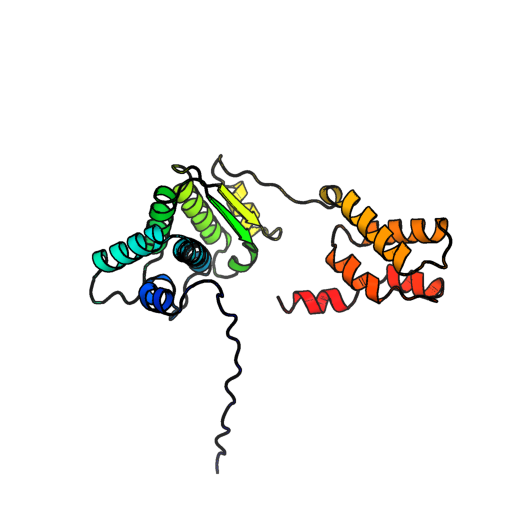.089 1.00 83.06 103 GLY A O 1
ATOM 849 N N . LEU A 1 104 ? 7.247 1.729 -0.107 1.00 82.50 104 LEU A N 1
ATOM 850 C CA . LEU A 1 104 ? 8.461 2.359 -0.666 1.00 82.50 104 LEU A CA 1
ATOM 851 C C . LEU A 1 104 ? 9.434 2.817 0.442 1.00 82.50 104 LEU A C 1
ATOM 853 O O . LEU A 1 104 ? 10.652 2.719 0.293 1.00 82.50 104 LEU A O 1
ATOM 857 N N . ASP A 1 105 ? 8.906 3.221 1.598 1.00 81.50 105 ASP A N 1
ATOM 858 C CA . ASP A 1 105 ? 9.689 3.632 2.765 1.00 81.50 105 ASP A CA 1
ATOM 859 C C . ASP A 1 105 ? 10.544 2.511 3.386 1.00 81.50 105 ASP A C 1
ATOM 861 O O . ASP A 1 105 ? 11.501 2.795 4.103 1.00 81.50 105 ASP A O 1
ATOM 865 N N . LYS A 1 106 ? 10.273 1.234 3.084 1.00 76.50 106 LYS A N 1
ATOM 866 C CA . LYS A 1 106 ? 11.111 0.109 3.543 1.00 76.50 106 LYS A CA 1
ATOM 867 C C . LYS A 1 106 ? 12.463 0.038 2.817 1.00 76.50 106 LYS A C 1
ATOM 869 O O . LYS A 1 106 ? 13.375 -0.679 3.252 1.00 76.50 106 LYS A O 1
ATOM 874 N N . TYR A 1 107 ? 12.610 0.762 1.707 1.00 68.56 107 TYR A N 1
ATOM 875 C CA . TYR A 1 107 ? 13.775 0.689 0.825 1.00 68.56 107 TYR A CA 1
ATOM 876 C C . TYR A 1 107 ? 14.760 1.856 1.017 1.00 68.56 107 TYR A C 1
ATOM 878 O O . TYR A 1 107 ? 15.817 1.843 0.399 1.00 68.56 107 TYR A O 1
ATOM 886 N N . THR A 1 108 ? 14.495 2.780 1.949 1.00 63.06 108 THR A N 1
ATOM 887 C CA . THR A 1 108 ? 15.288 4.008 2.182 1.00 63.06 108 THR A CA 1
ATOM 888 C C . THR A 1 108 ? 16.505 3.838 3.108 1.00 63.06 108 THR A C 1
ATOM 890 O O . THR A 1 108 ? 17.200 4.803 3.394 1.00 63.06 108 THR A O 1
ATOM 893 N N . TYR A 1 109 ? 16.767 2.626 3.613 1.00 55.84 109 TYR A N 1
ATOM 894 C CA . TYR A 1 109 ? 17.634 2.414 4.788 1.00 55.84 109 TYR A CA 1
ATOM 895 C C . TYR A 1 109 ? 19.150 2.304 4.520 1.00 55.84 109 TYR A C 1
ATOM 897 O O . TYR A 1 109 ? 19.893 2.056 5.462 1.00 55.84 109 TYR A O 1
ATOM 905 N N . LEU A 1 110 ? 19.639 2.385 3.279 1.00 51.47 110 LEU A N 1
ATOM 906 C CA . LEU A 1 110 ? 21.076 2.224 3.010 1.00 51.47 110 LEU A CA 1
ATOM 907 C C . LEU A 1 110 ? 21.616 3.364 2.146 1.00 51.47 110 LEU A C 1
ATOM 909 O O . LEU A 1 110 ? 21.219 3.481 0.995 1.00 51.47 110 LEU A O 1
ATOM 913 N N . ASP A 1 111 ? 22.530 4.118 2.761 1.00 49.16 111 ASP A N 1
ATOM 914 C CA . ASP A 1 111 ? 23.537 5.034 2.209 1.00 49.16 111 ASP A CA 1
ATOM 915 C C . ASP A 1 111 ? 23.036 6.126 1.241 1.00 49.16 111 ASP A C 1
ATOM 917 O O . ASP A 1 111 ? 22.637 5.858 0.112 1.00 49.16 111 ASP A O 1
ATOM 921 N N . ASN A 1 112 ? 23.041 7.387 1.696 1.00 53.94 112 ASN A N 1
ATOM 922 C CA . ASN A 1 112 ? 22.519 8.554 0.961 1.00 53.94 112 ASN A CA 1
ATOM 923 C C . ASN A 1 112 ? 21.121 8.334 0.346 1.00 53.94 112 ASN A C 1
ATOM 925 O O . ASN A 1 112 ? 20.869 8.518 -0.849 1.00 53.94 112 ASN A O 1
ATOM 929 N N . SER A 1 113 ? 20.194 7.969 1.230 1.00 61.31 113 SER A N 1
ATOM 930 C CA . SER A 1 113 ? 18.808 7.563 0.980 1.00 61.31 113 SER A CA 1
ATOM 931 C C . SER A 1 113 ? 18.022 8.427 -0.014 1.00 61.31 113 SER A C 1
ATOM 933 O O . SER A 1 113 ? 17.237 7.890 -0.789 1.00 61.31 113 SER A O 1
ATOM 935 N N . SER A 1 114 ? 18.223 9.746 -0.048 1.00 60.72 114 SER A N 1
ATOM 936 C CA . SER A 1 114 ? 17.487 10.627 -0.963 1.00 60.72 114 SER A CA 1
ATOM 937 C C . SER A 1 114 ? 17.960 10.520 -2.416 1.00 60.72 114 SER A C 1
ATOM 939 O O . SER A 1 114 ? 17.130 10.541 -3.324 1.00 60.72 114 SER A O 1
ATOM 941 N N . ALA A 1 115 ? 19.266 10.363 -2.659 1.00 67.06 115 ALA A N 1
ATOM 942 C CA . ALA A 1 115 ? 19.831 10.283 -4.007 1.00 67.06 115 ALA A CA 1
ATOM 943 C C . ALA A 1 115 ? 19.471 8.961 -4.697 1.00 67.06 115 ALA A C 1
ATOM 945 O O . ALA A 1 115 ? 19.140 8.951 -5.884 1.00 67.06 115 ALA A O 1
ATOM 946 N N . SER A 1 116 ? 19.483 7.863 -3.938 1.00 74.44 116 SER A N 1
ATOM 947 C CA . SER A 1 116 ? 19.111 6.542 -4.445 1.00 74.44 116 SER A CA 1
ATOM 948 C C . SER A 1 116 ? 17.613 6.497 -4.794 1.00 74.44 116 SER A C 1
ATOM 950 O O . SER A 1 116 ? 17.257 6.198 -5.935 1.00 74.44 116 SER A O 1
ATOM 952 N N . ILE A 1 117 ? 16.731 6.947 -3.886 1.00 77.12 117 ILE A N 1
ATOM 953 C CA . ILE A 1 117 ? 15.277 6.986 -4.139 1.00 77.12 117 ILE A CA 1
ATOM 954 C C . ILE A 1 117 ? 14.957 7.905 -5.314 1.00 77.12 117 ILE A C 1
ATOM 956 O O . ILE A 1 117 ? 14.131 7.564 -6.159 1.00 77.12 117 ILE A O 1
ATOM 960 N N . LYS A 1 118 ? 15.620 9.063 -5.390 1.00 78.06 118 LYS A N 1
ATOM 961 C CA . LYS A 1 118 ? 15.486 9.990 -6.516 1.00 78.06 118 LYS A CA 1
ATOM 962 C C . LYS A 1 118 ? 15.823 9.297 -7.833 1.00 78.06 118 LYS A C 1
ATOM 964 O O . LYS A 1 118 ? 15.027 9.365 -8.767 1.00 78.06 118 LYS A O 1
ATOM 969 N N . LYS A 1 119 ? 16.968 8.610 -7.904 1.00 79.69 119 LYS A N 1
ATOM 970 C CA . LYS A 1 119 ? 17.373 7.855 -9.095 1.00 79.69 119 LYS A CA 1
ATOM 971 C C . LYS A 1 119 ? 16.341 6.785 -9.444 1.00 79.69 119 LYS A C 1
ATOM 973 O O . LYS A 1 119 ? 15.912 6.716 -10.587 1.00 79.69 119 LYS A O 1
ATOM 978 N N . PHE A 1 120 ? 15.877 6.020 -8.460 1.00 80.88 120 PHE A N 1
ATOM 979 C CA . PHE A 1 120 ? 14.843 5.007 -8.655 1.00 80.88 120 PHE A CA 1
ATOM 980 C C . PHE A 1 120 ? 13.539 5.591 -9.228 1.00 80.88 120 PHE A C 1
ATOM 982 O O . PHE A 1 120 ? 13.020 5.079 -10.217 1.00 80.88 120 PHE A O 1
ATOM 989 N N . LEU A 1 121 ? 13.014 6.673 -8.643 1.00 82.25 121 LEU A N 1
ATOM 990 C CA . LEU A 1 121 ? 11.784 7.320 -9.117 1.00 82.25 121 LEU A CA 1
ATOM 991 C C . LEU A 1 121 ? 11.950 7.885 -10.532 1.00 82.25 121 LEU A C 1
ATOM 993 O O . LEU A 1 121 ? 11.035 7.781 -11.351 1.00 82.25 121 LEU A O 1
ATOM 997 N N . HIS A 1 122 ? 13.123 8.438 -10.833 1.00 82.81 122 HIS A N 1
ATOM 998 C CA . HIS A 1 122 ? 13.473 8.908 -12.168 1.00 82.81 122 HIS A CA 1
ATOM 999 C C . HIS A 1 122 ? 13.530 7.754 -13.182 1.00 82.81 122 HIS A C 1
ATOM 1001 O O . HIS A 1 122 ? 12.908 7.842 -14.240 1.00 82.81 122 HIS A O 1
ATOM 1007 N N . ASP A 1 123 ? 14.184 6.642 -12.838 1.00 83.38 123 ASP A N 1
ATOM 1008 C CA . ASP A 1 123 ? 14.282 5.449 -13.688 1.00 83.38 123 ASP A CA 1
ATOM 1009 C C . ASP A 1 123 ? 12.895 4.849 -13.979 1.00 83.38 123 ASP A C 1
ATOM 1011 O O . ASP A 1 123 ? 12.593 4.520 -15.127 1.00 83.38 123 ASP A O 1
ATOM 1015 N N . VAL A 1 124 ? 12.012 4.761 -12.972 1.00 84.38 124 VAL A N 1
ATOM 1016 C CA . VAL A 1 124 ? 10.622 4.305 -13.175 1.00 84.38 124 VAL A CA 1
ATOM 1017 C C . VAL A 1 124 ? 9.854 5.264 -14.076 1.00 84.38 124 VAL A C 1
ATOM 1019 O O . VAL A 1 124 ? 9.139 4.823 -14.971 1.00 84.38 124 VAL A O 1
ATOM 1022 N N . THR A 1 125 ? 9.996 6.570 -13.867 1.00 84.12 125 THR A N 1
ATOM 1023 C CA . THR A 1 125 ? 9.253 7.560 -14.658 1.00 84.12 125 THR A CA 1
ATOM 1024 C C . THR A 1 125 ? 9.662 7.527 -16.114 1.00 84.12 125 THR A C 1
ATOM 1026 O O . THR A 1 125 ? 8.799 7.489 -16.984 1.00 84.12 125 THR A O 1
ATOM 1029 N N . ASN A 1 126 ? 10.963 7.459 -16.384 1.00 85.25 126 ASN A N 1
ATOM 1030 C CA . ASN A 1 126 ? 11.470 7.351 -17.746 1.00 85.25 126 ASN A CA 1
ATOM 1031 C C . ASN A 1 126 ? 11.051 6.040 -18.411 1.00 85.25 126 ASN A C 1
ATOM 1033 O O . ASN A 1 126 ? 10.764 6.032 -19.602 1.00 85.25 126 ASN A O 1
ATOM 1037 N N . ALA A 1 127 ? 10.962 4.943 -17.653 1.00 85.12 127 ALA A N 1
ATOM 1038 C CA . ALA A 1 127 ? 10.447 3.682 -18.179 1.00 85.12 127 ALA A CA 1
ATOM 1039 C C . ALA A 1 127 ? 8.954 3.762 -18.553 1.00 85.12 127 ALA A C 1
ATOM 1041 O O . ALA A 1 127 ? 8.508 3.055 -19.456 1.00 85.12 127 ALA A O 1
ATOM 1042 N N . VAL A 1 128 ? 8.184 4.603 -17.855 1.00 86.50 128 VAL A N 1
ATOM 1043 C CA . VAL A 1 128 ? 6.724 4.710 -17.985 1.00 86.50 128 VAL A CA 1
ATOM 1044 C C . VAL A 1 128 ? 6.285 5.809 -18.959 1.00 86.50 128 VAL A C 1
ATOM 1046 O O . VAL A 1 128 ? 5.236 5.649 -19.575 1.00 86.50 128 VAL A O 1
ATOM 1049 N N . ILE A 1 129 ? 7.057 6.889 -19.137 1.00 84.56 129 ILE A N 1
ATOM 1050 C CA . ILE A 1 129 ? 6.634 8.123 -19.835 1.00 84.56 129 ILE A CA 1
ATOM 1051 C C . ILE A 1 129 ? 6.140 7.908 -21.272 1.00 84.56 129 ILE A C 1
ATOM 1053 O O . ILE A 1 129 ? 5.230 8.598 -21.719 1.00 84.56 129 ILE A O 1
ATOM 1057 N N . SER A 1 130 ? 6.708 6.941 -21.993 1.00 82.31 130 SER A N 1
ATOM 1058 C CA . SER A 1 130 ? 6.327 6.591 -23.368 1.00 82.31 130 SER A CA 1
ATOM 1059 C C . SER A 1 130 ? 5.298 5.457 -23.439 1.00 82.31 130 SER A C 1
ATOM 1061 O O . SER A 1 130 ? 5.096 4.858 -24.494 1.00 82.31 130 SER A O 1
ATOM 1063 N N . THR A 1 131 ? 4.658 5.126 -22.316 1.00 83.31 131 THR A N 1
ATOM 1064 C CA . THR A 1 131 ? 3.732 3.997 -22.187 1.00 83.31 131 THR A CA 1
ATOM 1065 C C . THR A 1 131 ? 2.398 4.445 -21.589 1.00 83.31 131 THR A C 1
ATOM 1067 O O . THR A 1 131 ? 2.318 5.447 -20.889 1.00 83.31 131 THR A O 1
ATOM 1070 N N . HIS A 1 132 ? 1.343 3.653 -21.793 1.00 84.50 132 HIS A N 1
ATOM 1071 C CA . HIS A 1 132 ? 0.038 3.854 -21.142 1.00 84.50 132 HIS A CA 1
ATOM 1072 C C . HIS A 1 132 ? -0.016 3.254 -19.720 1.00 84.50 132 HIS A C 1
ATOM 1074 O O . HIS A 1 132 ? -1.082 2.872 -19.240 1.00 84.50 132 HIS A O 1
ATOM 1080 N N . THR A 1 133 ? 1.138 3.083 -19.074 1.00 86.88 133 THR A N 1
ATOM 1081 C CA . THR A 1 133 ? 1.262 2.455 -17.753 1.00 86.88 133 THR A CA 1
ATOM 1082 C C . THR A 1 133 ? 1.063 3.490 -16.655 1.00 86.88 133 THR A C 1
ATOM 1084 O O . THR A 1 133 ? 1.548 4.613 -16.757 1.00 86.88 133 THR A O 1
ATOM 1087 N N . GLN A 1 134 ? 0.410 3.101 -15.563 1.00 87.62 134 GLN A N 1
ATOM 1088 C CA . GLN A 1 134 ? 0.332 3.916 -14.350 1.00 87.62 134 GLN A CA 1
ATOM 1089 C C . GLN A 1 134 ? 1.080 3.228 -13.210 1.00 87.62 134 GLN A C 1
ATOM 1091 O O . GLN A 1 134 ? 1.071 2.001 -13.096 1.00 87.62 134 GLN A O 1
ATOM 1096 N N . VAL A 1 135 ? 1.732 4.006 -12.348 1.00 86.31 135 VAL A N 1
ATOM 1097 C CA . VAL A 1 135 ? 2.418 3.477 -11.164 1.00 86.31 135 VAL A CA 1
ATOM 1098 C C . VAL A 1 135 ? 1.969 4.255 -9.937 1.00 86.31 135 VAL A C 1
ATOM 1100 O O . VAL A 1 135 ? 2.135 5.469 -9.869 1.00 86.31 135 VAL A O 1
ATOM 1103 N N . LEU A 1 136 ? 1.415 3.541 -8.962 1.00 90.31 136 LEU A N 1
ATOM 1104 C CA . LEU A 1 136 ? 1.048 4.058 -7.654 1.00 90.31 136 LEU A CA 1
ATOM 1105 C C . LEU A 1 136 ? 2.079 3.594 -6.625 1.00 90.31 136 LEU A C 1
ATOM 1107 O O . LEU A 1 136 ? 2.240 2.395 -6.392 1.00 90.31 136 LEU A O 1
ATOM 1111 N N . PHE A 1 137 ? 2.748 4.546 -5.982 1.00 87.31 137 PHE A N 1
ATOM 1112 C CA . PHE A 1 137 ? 3.615 4.280 -4.839 1.00 87.31 137 PHE A CA 1
ATOM 1113 C C . PHE A 1 137 ? 2.873 4.580 -3.541 1.00 87.31 137 PHE A C 1
ATOM 1115 O O . PHE A 1 137 ? 2.330 5.671 -3.377 1.00 87.31 137 PHE A O 1
ATOM 1122 N N . ILE A 1 138 ? 2.889 3.628 -2.610 1.00 90.44 138 ILE A N 1
ATOM 1123 C CA . ILE A 1 138 ? 2.338 3.785 -1.263 1.00 90.44 138 ILE A CA 1
ATOM 1124 C C . ILE A 1 138 ? 3.506 3.743 -0.282 1.00 90.44 138 ILE A C 1
ATOM 1126 O O . ILE A 1 138 ? 4.375 2.868 -0.347 1.00 90.44 138 ILE A O 1
ATOM 1130 N N . SER A 1 139 ? 3.565 4.724 0.612 1.00 88.62 139 SER A N 1
ATOM 1131 C CA . SER A 1 139 ? 4.629 4.807 1.605 1.00 88.62 139 SER A CA 1
ATOM 1132 C C . SER A 1 139 ? 4.180 5.549 2.847 1.00 88.62 139 SER A C 1
ATOM 1134 O O . SER A 1 139 ? 3.315 6.426 2.798 1.00 88.62 139 SER A O 1
ATOM 1136 N N . ARG A 1 140 ? 4.861 5.281 3.960 1.00 87.50 140 ARG A N 1
ATOM 1137 C CA . ARG A 1 140 ? 4.822 6.199 5.102 1.00 87.50 140 ARG A CA 1
ATOM 1138 C C . ARG A 1 140 ? 5.441 7.543 4.727 1.00 87.50 140 ARG A C 1
ATOM 1140 O O . ARG A 1 140 ? 6.268 7.646 3.816 1.00 87.50 140 ARG A O 1
ATOM 1147 N N . ASN A 1 141 ? 5.054 8.576 5.468 1.00 85.62 141 ASN A N 1
ATOM 1148 C CA . ASN A 1 141 ? 5.571 9.919 5.272 1.00 85.62 141 ASN A CA 1
ATOM 1149 C C . ASN A 1 141 ? 7.018 10.037 5.787 1.00 85.62 141 ASN A C 1
ATOM 1151 O O . ASN A 1 141 ? 7.242 10.323 6.962 1.00 85.62 141 ASN A O 1
ATOM 1155 N N . LYS A 1 142 ? 7.996 9.785 4.911 1.00 84.56 142 LYS A N 1
ATOM 1156 C CA . LYS A 1 142 ? 9.431 9.846 5.216 1.00 84.56 142 LYS A CA 1
ATOM 1157 C C . LYS A 1 142 ? 10.093 11.074 4.566 1.00 84.56 142 LYS A C 1
ATOM 1159 O O . LYS A 1 142 ? 9.869 11.289 3.369 1.00 84.56 142 LYS A O 1
ATOM 1164 N N . PRO A 1 143 ? 10.904 11.864 5.300 1.00 81.62 143 PRO A N 1
ATOM 1165 C CA . PRO A 1 143 ? 11.565 13.059 4.765 1.00 81.62 143 PRO A CA 1
ATOM 1166 C C . PRO A 1 143 ? 12.395 12.800 3.504 1.00 81.62 143 PRO A C 1
ATOM 1168 O O . PRO A 1 143 ? 12.399 13.620 2.593 1.00 81.62 143 PRO A O 1
ATOM 1171 N N . GLU A 1 144 ? 13.044 11.643 3.410 1.00 79.19 144 GLU A N 1
ATOM 1172 C CA . GLU A 1 144 ? 13.895 11.245 2.286 1.00 79.19 144 GLU A CA 1
ATOM 1173 C C . GLU A 1 144 ? 13.094 11.150 0.979 1.00 79.19 144 GLU A C 1
ATOM 1175 O O . GLU A 1 144 ? 13.520 11.652 -0.060 1.00 79.19 144 GLU A O 1
ATOM 1180 N N . ILE A 1 145 ? 11.896 10.557 1.053 1.00 81.00 145 ILE A N 1
ATOM 1181 C CA . ILE A 1 145 ? 10.965 10.441 -0.079 1.00 81.00 145 ILE A CA 1
ATOM 1182 C C . ILE A 1 145 ? 10.410 11.821 -0.429 1.00 81.00 145 ILE A C 1
ATOM 1184 O O . ILE A 1 145 ? 10.330 12.182 -1.601 1.00 81.00 145 ILE A O 1
ATOM 1188 N N . GLN A 1 146 ? 10.053 12.621 0.580 1.00 80.50 146 GLN A N 1
ATOM 1189 C CA . GLN A 1 146 ? 9.560 13.975 0.340 1.00 80.50 146 GLN A CA 1
ATOM 1190 C C . GLN A 1 146 ? 10.596 14.843 -0.374 1.00 80.50 146 GLN A C 1
ATOM 1192 O O . GLN A 1 146 ? 10.249 15.521 -1.335 1.00 80.50 146 GLN A O 1
ATOM 1197 N N . GLN A 1 147 ? 11.856 14.809 0.060 1.00 78.19 147 GLN A N 1
ATOM 1198 C CA . GLN A 1 147 ? 12.930 15.593 -0.548 1.00 78.19 147 GLN A CA 1
ATOM 1199 C C . GLN A 1 147 ? 13.206 15.172 -1.993 1.00 78.19 147 GLN A C 1
ATOM 1201 O O . GLN A 1 147 ? 13.379 16.046 -2.843 1.00 78.19 147 GLN A O 1
ATOM 1206 N N . ALA A 1 148 ? 13.202 13.865 -2.280 1.00 76.56 148 ALA A N 1
ATOM 1207 C CA . ALA A 1 148 ? 13.359 13.346 -3.639 1.00 76.56 148 ALA A CA 1
ATOM 1208 C C . ALA A 1 148 ? 12.235 13.823 -4.577 1.00 76.56 148 ALA A C 1
ATOM 1210 O O . ALA A 1 148 ? 12.490 14.122 -5.740 1.00 76.56 148 ALA A O 1
ATOM 1211 N N . LEU A 1 149 ? 11.006 13.947 -4.061 1.00 75.81 149 LEU A N 1
ATOM 1212 C CA . LEU A 1 149 ? 9.857 14.435 -4.826 1.00 75.81 149 LEU A CA 1
ATOM 1213 C C . LEU A 1 149 ? 9.822 15.969 -4.956 1.00 75.81 149 LEU A C 1
ATOM 1215 O O . LEU A 1 149 ? 9.414 16.482 -5.985 1.00 75.81 149 LEU A O 1
ATOM 1219 N N . ILE A 1 150 ? 10.239 16.735 -3.946 1.00 69.81 150 ILE A N 1
ATOM 1220 C CA . ILE A 1 150 ? 10.150 18.209 -3.992 1.00 69.81 150 ILE A CA 1
ATOM 1221 C C . ILE A 1 150 ? 11.161 18.811 -4.971 1.00 69.81 150 ILE A C 1
ATOM 1223 O O . ILE A 1 150 ? 10.839 19.763 -5.676 1.00 69.81 150 ILE A O 1
ATOM 1227 N N . LYS A 1 151 ? 12.392 18.293 -4.989 1.00 65.38 151 LYS A N 1
ATOM 1228 C CA . LYS A 1 151 ? 13.483 18.913 -5.752 1.00 65.38 151 LYS A CA 1
ATOM 1229 C C . LYS A 1 151 ? 13.461 18.552 -7.233 1.00 65.38 151 LYS A C 1
ATOM 1231 O O . LYS A 1 151 ? 13.905 19.348 -8.049 1.00 65.38 151 LYS A O 1
ATOM 1236 N N . ASP A 1 152 ? 12.971 17.361 -7.569 1.00 60.47 152 ASP A N 1
ATOM 1237 C CA . ASP A 1 152 ? 13.195 16.771 -8.888 1.00 60.47 152 ASP A CA 1
ATOM 1238 C C . ASP A 1 152 ? 12.044 15.878 -9.365 1.00 60.47 152 ASP A C 1
ATOM 1240 O O . ASP A 1 152 ? 12.252 15.089 -10.288 1.00 60.47 152 ASP A O 1
ATOM 1244 N N . ALA A 1 153 ? 10.850 15.940 -8.752 1.00 62.72 153 ALA A N 1
ATOM 1245 C CA . ALA A 1 153 ? 9.737 15.140 -9.254 1.00 62.72 153 ALA A CA 1
ATOM 1246 C C . ALA A 1 153 ? 9.465 15.503 -10.721 1.00 62.72 153 ALA A C 1
ATOM 1248 O O . ALA A 1 153 ? 9.230 16.675 -11.041 1.00 62.72 153 ALA A O 1
ATOM 1249 N N . PRO A 1 154 ? 9.448 14.504 -11.616 1.00 65.75 154 PRO A N 1
ATOM 1250 C CA . PRO A 1 154 ? 8.883 14.672 -12.942 1.00 65.75 154 PRO A CA 1
ATOM 1251 C C . PRO A 1 154 ? 7.500 15.324 -12.847 1.00 65.75 154 PRO A C 1
ATOM 1253 O O . PRO A 1 154 ? 6.704 14.953 -11.985 1.00 65.75 154 PRO A O 1
ATOM 1256 N N . LYS A 1 155 ? 7.185 16.252 -13.761 1.00 68.88 155 LYS A N 1
ATOM 1257 C CA . LYS A 1 155 ? 5.876 16.941 -13.817 1.00 68.88 155 LYS A CA 1
ATOM 1258 C C . LYS A 1 155 ? 4.676 15.980 -13.836 1.00 68.88 155 LYS A C 1
ATOM 1260 O O . LYS A 1 155 ? 3.563 16.389 -13.539 1.00 68.88 155 LYS A O 1
ATOM 1265 N N . SER A 1 156 ? 4.903 14.722 -14.208 1.00 72.31 156 SER A N 1
ATOM 1266 C CA . SER A 1 156 ? 3.916 13.647 -14.259 1.00 72.31 156 SER A CA 1
ATOM 1267 C C . SER A 1 156 ? 3.590 13.004 -12.904 1.00 72.31 156 SER A C 1
ATOM 1269 O O . SER A 1 156 ? 2.667 12.195 -12.844 1.00 72.31 156 SER A O 1
ATOM 1271 N N . PHE A 1 157 ? 4.318 13.306 -11.822 1.00 78.62 157 PHE A N 1
ATOM 1272 C CA . PHE A 1 157 ? 3.999 12.765 -10.499 1.00 78.62 157 PHE A CA 1
ATOM 1273 C C . PHE A 1 157 ? 2.907 13.565 -9.802 1.00 78.62 157 PHE A C 1
ATOM 1275 O O . PHE A 1 157 ? 3.102 14.718 -9.423 1.00 78.62 157 PHE A O 1
ATOM 1282 N N . ASN A 1 158 ? 1.804 12.884 -9.507 1.00 84.12 158 ASN A N 1
ATOM 1283 C CA . ASN A 1 158 ? 0.788 13.378 -8.592 1.00 84.12 158 ASN A CA 1
ATOM 1284 C C . ASN A 1 158 ? 1.038 12.801 -7.198 1.00 84.12 158 ASN A C 1
ATOM 1286 O O . ASN A 1 158 ? 1.101 11.583 -7.019 1.00 84.12 158 ASN A O 1
ATOM 1290 N N . LYS A 1 159 ? 1.184 13.678 -6.203 1.00 86.38 159 LYS A N 1
ATOM 1291 C CA . LYS A 1 159 ? 1.345 13.295 -4.799 1.00 86.38 159 LYS A CA 1
ATOM 1292 C C . LYS A 1 159 ? 0.052 13.575 -4.051 1.00 86.38 159 LYS A C 1
ATOM 1294 O O . LYS A 1 159 ? -0.404 14.712 -4.019 1.00 86.38 159 LYS A O 1
ATOM 1299 N N . TYR A 1 160 ? -0.456 12.558 -3.367 1.00 89.25 160 TYR A N 1
ATOM 1300 C CA . TYR A 1 160 ? -1.529 12.705 -2.395 1.00 89.25 160 TYR A CA 1
ATOM 1301 C C . TYR A 1 160 ? -1.029 12.282 -1.016 1.00 89.25 160 TYR A C 1
ATOM 1303 O O . TYR A 1 160 ? -0.384 11.241 -0.878 1.00 89.25 160 TYR A O 1
ATOM 1311 N N . LYS A 1 161 ? -1.286 13.101 0.004 1.00 90.38 161 LYS A N 1
ATOM 1312 C CA . LYS A 1 161 ? -1.010 12.748 1.397 1.00 90.38 161 LYS A CA 1
ATOM 1313 C C . LYS A 1 161 ? -2.347 12.439 2.050 1.00 90.38 161 LYS A C 1
ATOM 1315 O O . LYS A 1 161 ? -3.142 13.354 2.191 1.00 90.38 161 LYS A O 1
ATOM 1320 N N . ILE A 1 162 ? -2.523 11.193 2.485 1.00 90.12 162 ILE A N 1
ATOM 1321 C CA . ILE A 1 162 ? -3.680 10.815 3.294 1.00 90.12 162 ILE A CA 1
ATOM 1322 C C . ILE A 1 162 ? -3.571 11.531 4.644 1.00 90.12 162 ILE A C 1
ATOM 1324 O O . ILE A 1 162 ? -2.555 11.396 5.341 1.00 90.12 162 ILE A O 1
ATOM 1328 N N . ILE A 1 163 ? -4.584 12.321 4.974 1.00 89.31 163 ILE A N 1
ATOM 1329 C CA . ILE A 1 163 ? -4.733 13.041 6.242 1.00 89.31 163 ILE A CA 1
ATOM 1330 C C . ILE A 1 163 ? -5.908 12.456 7.043 1.00 89.31 163 ILE A C 1
ATOM 1332 O O . ILE A 1 163 ? -6.750 11.771 6.463 1.00 89.31 163 ILE A O 1
ATOM 1336 N N . PRO A 1 164 ? -5.968 12.658 8.373 1.00 88.81 164 PRO A N 1
ATOM 1337 C CA . PRO A 1 164 ? -7.050 12.113 9.198 1.00 88.81 164 PRO A CA 1
ATOM 1338 C C . PRO A 1 164 ? -8.457 12.461 8.695 1.00 88.81 164 PRO A C 1
ATOM 1340 O O . PRO A 1 164 ? -9.361 11.635 8.793 1.00 88.81 164 PRO A O 1
ATOM 1343 N N . GLU A 1 165 ? -8.627 13.644 8.111 1.00 90.81 165 GLU A N 1
ATOM 1344 C CA . GLU A 1 165 ? -9.889 14.147 7.569 1.00 90.81 165 GLU A CA 1
ATOM 1345 C C . GLU A 1 165 ? -10.397 13.299 6.393 1.00 90.81 165 GLU A C 1
ATOM 1347 O O . GLU A 1 165 ? -11.603 13.095 6.272 1.00 90.81 165 GLU A O 1
ATOM 1352 N N . ASP A 1 166 ? -9.496 12.728 5.583 1.00 92.69 166 ASP A N 1
ATOM 1353 C CA . ASP A 1 166 ? -9.854 11.885 4.430 1.00 92.69 166 ASP A CA 1
ATOM 1354 C C . ASP A 1 166 ? -10.617 10.621 4.836 1.00 92.69 166 ASP A C 1
ATOM 1356 O O . ASP A 1 166 ? -11.349 10.042 4.038 1.00 92.69 166 ASP A O 1
ATOM 1360 N N . ILE A 1 167 ? -10.401 10.166 6.070 1.00 93.12 167 ILE A N 1
ATOM 1361 C CA . ILE A 1 167 ? -10.878 8.876 6.576 1.00 93.12 167 ILE A CA 1
ATOM 1362 C C . ILE A 1 167 ? -11.730 9.016 7.837 1.00 93.12 167 ILE A C 1
ATOM 1364 O O . ILE A 1 167 ? -12.135 8.010 8.415 1.00 93.12 167 ILE A O 1
ATOM 1368 N N . GLN A 1 168 ? -12.022 10.245 8.267 1.00 93.12 168 GLN A N 1
ATOM 1369 C CA . GLN A 1 168 ? -12.764 10.518 9.496 1.00 93.12 168 GLN A CA 1
ATOM 1370 C C . GLN A 1 168 ? -14.177 9.923 9.463 1.00 93.12 168 GLN A C 1
ATOM 1372 O O . GLN A 1 168 ? -14.647 9.378 10.459 1.00 93.12 168 GLN A O 1
ATOM 1377 N N . SER A 1 169 ? -14.859 10.009 8.317 1.00 94.75 169 SER A N 1
ATOM 1378 C CA . SER A 1 169 ? -16.200 9.433 8.168 1.00 94.75 169 SER A CA 1
ATOM 1379 C C . SER A 1 169 ? -16.167 7.909 8.303 1.00 94.75 169 SER A C 1
ATOM 1381 O O . SER A 1 169 ? -16.959 7.334 9.050 1.00 94.75 169 SER A O 1
ATOM 1383 N N . ASP A 1 170 ? -15.196 7.259 7.660 1.00 95.38 170 ASP A N 1
ATOM 1384 C CA . ASP A 1 170 ? -15.047 5.807 7.705 1.00 95.38 170 ASP A CA 1
ATOM 1385 C C . ASP A 1 170 ? -14.658 5.313 9.105 1.00 95.38 170 ASP A C 1
ATOM 1387 O O . ASP A 1 170 ? -15.180 4.298 9.577 1.00 95.38 170 ASP A O 1
ATOM 1391 N N . THR A 1 171 ? -13.767 6.025 9.805 1.00 94.38 171 THR A N 1
ATOM 1392 C CA . THR A 1 171 ? -13.404 5.677 11.185 1.00 94.38 171 THR A CA 1
ATOM 1393 C C . THR A 1 171 ? -14.559 5.899 12.151 1.00 94.38 171 THR A C 1
ATOM 1395 O O . THR A 1 171 ? -14.740 5.065 13.037 1.00 94.38 171 THR A O 1
ATOM 1398 N N . ALA A 1 172 ? -15.381 6.934 11.955 1.00 94.19 172 ALA A N 1
ATOM 1399 C CA . ALA A 1 172 ? -16.592 7.157 12.743 1.00 94.19 172 ALA A CA 1
ATOM 1400 C C . ALA A 1 172 ? -17.605 6.018 12.563 1.00 94.19 172 ALA A C 1
ATOM 1402 O O . ALA A 1 172 ? -18.085 5.449 13.546 1.00 94.19 172 ALA A O 1
ATOM 1403 N N . ILE A 1 173 ? -17.880 5.626 11.314 1.00 95.75 173 ILE A N 1
ATOM 1404 C CA . ILE A 1 173 ? -18.787 4.512 10.999 1.00 95.75 173 ILE A CA 1
ATOM 1405 C C . ILE A 1 173 ? -18.259 3.208 11.606 1.00 95.75 173 ILE A C 1
ATOM 1407 O O . ILE A 1 173 ? -19.007 2.463 12.244 1.00 95.75 173 ILE A O 1
ATOM 1411 N N . PHE A 1 174 ? -16.964 2.930 11.443 1.00 94.56 174 PHE A N 1
ATOM 1412 C CA . PHE A 1 174 ? -16.357 1.709 11.963 1.00 94.56 174 PHE A CA 1
ATOM 1413 C C . PHE A 1 174 ? -16.312 1.679 13.497 1.00 94.56 174 PHE A C 1
ATOM 1415 O O . PHE A 1 174 ? -16.583 0.637 14.097 1.00 94.56 174 PHE A O 1
ATOM 1422 N N . SER A 1 175 ? -16.017 2.813 14.138 1.00 92.56 175 SER A N 1
ATOM 1423 C CA . SER A 1 175 ? -16.079 2.970 15.595 1.00 92.56 175 SER A CA 1
ATOM 1424 C C . SER A 1 175 ? -17.490 2.683 16.105 1.00 92.56 175 SER A C 1
ATOM 1426 O O . SER A 1 175 ? -17.666 1.838 16.986 1.00 92.56 175 SER A O 1
ATOM 1428 N N . GLN A 1 176 ? -18.510 3.278 15.480 1.00 93.69 176 GLN A N 1
ATOM 1429 C CA . GLN A 1 176 ? -19.902 3.066 15.867 1.00 93.69 176 GLN A CA 1
ATOM 1430 C C . GLN A 1 176 ? -20.319 1.595 15.732 1.00 93.69 176 GLN A C 1
ATOM 1432 O O . GLN A 1 176 ? -20.932 1.054 16.651 1.00 93.69 176 GLN A O 1
ATOM 1437 N N . ASP A 1 177 ? -19.945 0.914 14.642 1.00 93.75 177 ASP A N 1
ATOM 1438 C CA . ASP A 1 177 ? -20.206 -0.526 14.474 1.00 93.75 177 ASP A CA 1
ATOM 1439 C C . ASP A 1 177 ? -19.558 -1.362 15.589 1.00 93.75 177 ASP A C 1
ATOM 1441 O O . ASP A 1 177 ? -20.195 -2.256 16.158 1.00 93.75 177 ASP A O 1
ATOM 1445 N N . ILE A 1 178 ? -18.305 -1.057 15.949 1.00 91.19 178 ILE A N 1
ATOM 1446 C CA . ILE A 1 178 ? -17.610 -1.730 17.053 1.00 91.19 178 ILE A CA 1
ATOM 1447 C C . ILE A 1 178 ? -18.367 -1.518 18.367 1.00 91.19 178 ILE A C 1
ATOM 1449 O O . ILE A 1 178 ? -18.586 -2.490 19.096 1.00 91.19 178 ILE A O 1
ATOM 1453 N N . ILE A 1 179 ? -18.775 -0.283 18.669 1.00 90.62 179 ILE A N 1
ATOM 1454 C CA . ILE A 1 179 ? -19.473 0.049 19.915 1.00 90.62 179 ILE A CA 1
ATOM 1455 C C . ILE A 1 179 ? -20.833 -0.629 19.996 1.00 90.62 179 ILE A C 1
ATOM 1457 O O . ILE A 1 179 ? -21.086 -1.322 20.985 1.00 90.62 179 ILE A O 1
ATOM 1461 N N . ASN A 1 180 ? -21.650 -0.529 18.950 1.00 90.56 180 ASN A N 1
ATOM 1462 C CA . ASN A 1 180 ? -22.978 -1.143 18.903 1.00 90.56 180 ASN A CA 1
ATOM 1463 C C . ASN A 1 180 ? -22.904 -2.656 19.158 1.00 90.56 180 ASN A C 1
ATOM 1465 O O . ASN A 1 180 ? -23.712 -3.223 19.892 1.00 90.56 180 ASN A O 1
ATOM 1469 N N . ARG A 1 181 ? -21.890 -3.324 18.591 1.00 90.38 181 ARG A N 1
ATOM 1470 C CA . ARG A 1 181 ? -21.684 -4.771 18.759 1.00 90.38 181 ARG A CA 1
ATOM 1471 C C . ARG A 1 181 ? -21.138 -5.152 20.131 1.00 90.38 181 ARG A C 1
ATOM 1473 O O . ARG A 1 181 ? -21.461 -6.224 20.638 1.00 90.38 181 ARG A O 1
ATOM 1480 N N . LYS A 1 182 ? -20.253 -4.339 20.715 1.00 88.25 182 LYS A N 1
ATOM 1481 C CA . LYS A 1 182 ? -19.550 -4.675 21.967 1.00 88.25 182 LYS A CA 1
ATOM 1482 C C . LYS A 1 182 ? -20.288 -4.239 23.221 1.00 88.25 182 LYS A C 1
ATOM 1484 O O . LYS A 1 182 ? -20.134 -4.879 24.261 1.00 88.25 182 LYS A O 1
ATOM 1489 N N . LEU A 1 183 ? -21.070 -3.170 23.131 1.00 87.44 183 LEU A N 1
ATOM 1490 C CA . LEU A 1 183 ? -21.748 -2.539 24.256 1.00 87.44 183 LEU A CA 1
ATOM 1491 C C . LEU A 1 183 ? -23.269 -2.422 24.033 1.00 87.44 183 LEU A C 1
ATOM 1493 O O . LEU A 1 183 ? -23.825 -1.373 24.353 1.00 87.44 183 LEU A O 1
ATOM 1497 N N . PRO A 1 184 ? -23.974 -3.485 23.587 1.00 87.31 184 PRO A N 1
ATOM 1498 C CA . PRO A 1 184 ? -25.396 -3.399 23.227 1.00 87.31 184 PRO A CA 1
ATOM 1499 C C . PRO A 1 184 ? -26.302 -3.012 24.406 1.00 87.31 184 PRO A C 1
ATOM 1501 O O . PRO A 1 184 ? -27.390 -2.489 24.214 1.00 87.31 184 PRO A O 1
ATOM 1504 N N . ASN A 1 185 ? -25.844 -3.241 25.640 1.00 86.44 185 ASN A N 1
ATOM 1505 C CA . ASN A 1 185 ? -26.604 -2.962 26.860 1.00 86.44 185 ASN A CA 1
ATOM 1506 C C . ASN A 1 185 ? -26.450 -1.509 27.357 1.00 86.44 185 ASN A C 1
ATOM 1508 O O . ASN A 1 185 ? -26.951 -1.176 28.431 1.00 86.44 185 ASN A O 1
ATOM 1512 N N . LYS A 1 186 ? -25.674 -0.661 26.670 1.00 84.75 186 LYS A N 1
ATOM 1513 C CA . LYS A 1 186 ? -25.504 0.757 27.030 1.00 84.75 186 LYS A CA 1
ATOM 1514 C C . LYS A 1 186 ? -26.522 1.608 26.275 1.00 84.75 186 LYS A C 1
ATOM 1516 O O . LYS A 1 186 ? -26.938 1.236 25.188 1.00 84.75 186 LYS A O 1
ATOM 1521 N N . THR A 1 187 ? -26.896 2.756 26.834 1.00 87.56 187 THR A N 1
ATOM 1522 C CA . THR A 1 187 ? -27.808 3.688 26.156 1.00 87.56 187 THR A CA 1
ATOM 1523 C C . THR A 1 187 ? -27.162 4.289 24.912 1.00 87.56 187 THR A C 1
ATOM 1525 O O . THR A 1 187 ? -25.940 4.459 24.874 1.00 87.56 187 THR A O 1
ATOM 1528 N N . ASP A 1 188 ? -27.980 4.680 23.937 1.00 88.81 188 ASP A N 1
ATOM 1529 C CA . ASP A 1 188 ? -27.516 5.271 22.674 1.00 88.81 188 ASP A CA 1
ATOM 1530 C C . ASP A 1 188 ? -26.625 6.498 22.896 1.00 88.81 188 ASP A C 1
ATOM 1532 O O . ASP A 1 188 ? -25.589 6.637 22.254 1.00 88.81 188 ASP A O 1
ATOM 1536 N N . ASN A 1 189 ? -26.960 7.340 23.882 1.00 88.50 189 ASN A N 1
ATOM 1537 C CA . ASN A 1 189 ? -26.138 8.493 24.255 1.00 88.50 189 ASN A CA 1
ATOM 1538 C C . ASN A 1 189 ? -24.723 8.067 24.698 1.00 88.50 189 ASN A C 1
ATOM 1540 O O . ASN A 1 189 ? -23.727 8.578 24.197 1.00 88.50 189 ASN A O 1
ATOM 1544 N N . ILE A 1 190 ? -24.620 7.064 25.580 1.00 85.62 190 ILE A N 1
ATOM 1545 C CA . ILE A 1 190 ? -23.321 6.553 26.043 1.00 85.62 190 ILE A CA 1
ATOM 1546 C C . ILE A 1 190 ? -22.538 5.939 24.878 1.00 85.62 190 ILE A C 1
ATOM 1548 O O . ILE A 1 190 ? -21.336 6.174 24.761 1.00 85.62 190 ILE A O 1
ATOM 1552 N N . GLN A 1 191 ? -23.202 5.166 24.016 1.00 88.81 191 GLN A N 1
ATOM 1553 C CA . GLN A 1 191 ? -22.569 4.563 22.844 1.00 88.81 191 GLN A CA 1
ATOM 1554 C C . GLN A 1 191 ? -22.035 5.630 21.877 1.00 88.81 191 GLN A C 1
ATOM 1556 O O . GLN A 1 191 ? -20.892 5.525 21.435 1.00 88.81 191 GLN A O 1
ATOM 1561 N N . SER A 1 192 ? -22.815 6.681 21.612 1.00 89.12 192 SER A N 1
ATOM 1562 C CA . SER A 1 192 ? -22.422 7.800 20.750 1.00 89.12 192 SER A CA 1
ATOM 1563 C C . SER A 1 192 ? -21.213 8.556 21.306 1.00 89.12 192 SER A C 1
ATOM 1565 O O . SER A 1 192 ? -20.239 8.751 20.585 1.00 89.12 192 SER A O 1
ATOM 1567 N N . THR A 1 193 ? -21.216 8.922 22.595 1.00 89.38 193 THR A N 1
ATOM 1568 C CA . THR A 1 193 ? -20.079 9.629 23.218 1.00 89.38 193 THR A CA 1
ATOM 1569 C C . THR A 1 193 ? -18.792 8.803 23.161 1.00 89.38 193 THR A C 1
ATOM 1571 O O . THR A 1 193 ? -17.713 9.328 22.881 1.00 89.38 193 THR A O 1
ATOM 1574 N N . ILE A 1 194 ? -18.882 7.494 23.415 1.00 87.25 194 ILE A N 1
ATOM 1575 C CA . ILE A 1 194 ? -17.722 6.594 23.337 1.00 87.25 194 ILE A CA 1
ATOM 1576 C C . ILE A 1 194 ? -17.220 6.489 21.899 1.00 87.25 194 ILE A C 1
ATOM 1578 O O . ILE A 1 194 ? -16.016 6.575 21.668 1.00 87.25 194 ILE A O 1
ATOM 1582 N N . SER A 1 195 ? -18.136 6.303 20.948 1.00 90.38 195 SER A N 1
ATOM 1583 C CA . SER A 1 195 ? -17.821 6.196 19.526 1.00 90.38 195 SER A CA 1
ATOM 1584 C C . SER A 1 195 ? -17.076 7.434 19.030 1.00 90.38 195 SER A C 1
ATOM 1586 O O . SER A 1 195 ? -16.027 7.300 18.398 1.00 90.38 195 SER A O 1
ATOM 1588 N N . GLU A 1 196 ? -17.548 8.627 19.395 1.00 90.88 196 GLU A N 1
ATOM 1589 C CA . GLU A 1 196 ? -16.901 9.904 19.084 1.00 90.88 196 GLU A CA 1
ATOM 1590 C C . GLU A 1 196 ? -15.504 10.003 19.711 1.00 90.88 196 GLU A C 1
ATOM 1592 O O . GLU A 1 196 ? -14.529 10.308 19.024 1.00 90.88 196 GLU A O 1
ATOM 1597 N N . THR A 1 197 ? -15.377 9.661 20.996 1.00 88.94 197 THR A N 1
ATOM 1598 C CA . THR A 1 197 ? -14.092 9.715 21.713 1.00 88.94 197 THR A CA 1
ATOM 1599 C C . THR A 1 197 ? -13.046 8.807 21.059 1.00 88.94 197 THR A C 1
ATOM 1601 O O . THR A 1 197 ? -11.934 9.241 20.764 1.00 88.94 197 THR A O 1
ATOM 1604 N N . ILE A 1 198 ? -13.419 7.559 20.771 1.00 87.62 198 ILE A N 1
ATOM 1605 C CA . ILE A 1 198 ? -12.561 6.550 20.134 1.00 87.62 198 ILE A CA 1
ATOM 1606 C C . ILE A 1 198 ? -12.206 6.952 18.696 1.00 87.62 198 ILE A C 1
ATOM 1608 O O . ILE A 1 198 ? -11.070 6.753 18.262 1.00 87.62 198 ILE A O 1
ATOM 1612 N N . THR A 1 199 ? -13.145 7.553 17.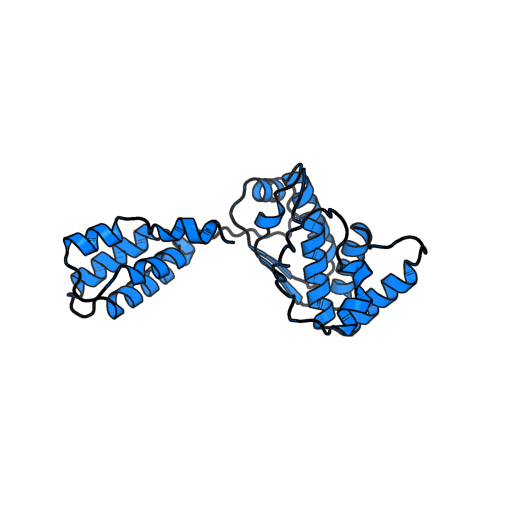963 1.00 90.56 199 THR A N 1
ATOM 1613 C CA . THR A 1 199 ? -12.899 8.079 16.611 1.00 90.56 199 THR A CA 1
ATOM 1614 C C . THR A 1 199 ? -11.849 9.184 16.645 1.00 90.56 199 THR A C 1
ATOM 1616 O O . THR A 1 199 ? -10.887 9.145 15.877 1.00 90.56 199 THR A O 1
ATOM 1619 N N . ASN A 1 200 ? -11.972 10.125 17.583 1.00 88.75 200 ASN A N 1
ATOM 1620 C CA . ASN A 1 200 ? -11.018 11.219 17.741 1.00 88.75 200 ASN A CA 1
ATOM 1621 C C . ASN A 1 200 ? -9.635 10.710 18.171 1.00 88.75 200 ASN A C 1
ATOM 1623 O O . ASN A 1 200 ? -8.614 11.165 17.659 1.00 88.75 200 ASN A O 1
ATOM 1627 N N . GLN A 1 201 ? -9.568 9.729 19.069 1.00 87.19 201 GLN A N 1
ATOM 1628 C CA . GLN A 1 201 ? -8.296 9.178 19.543 1.00 87.19 201 GLN A CA 1
ATOM 1629 C C . GLN A 1 201 ? -7.584 8.292 18.523 1.00 87.19 201 GLN A C 1
ATOM 1631 O O . GLN A 1 201 ? -6.355 8.258 18.509 1.00 87.19 201 GLN A O 1
ATOM 1636 N N . CYS A 1 202 ? -8.315 7.588 17.651 1.00 87.62 202 CYS A N 1
ATOM 1637 C CA . CYS A 1 202 ? -7.673 6.697 16.686 1.00 87.62 202 CYS A CA 1
ATOM 1638 C C . CYS A 1 202 ? -6.828 7.455 15.653 1.00 87.62 202 CYS A C 1
ATOM 1640 O O . CYS A 1 202 ? -5.962 6.843 15.028 1.00 87.62 202 CYS A O 1
ATOM 1642 N N . GLN A 1 203 ? -7.061 8.764 15.467 1.00 87.69 203 GLN A N 1
ATOM 1643 C CA . GLN A 1 203 ? -6.310 9.620 14.537 1.00 87.69 203 GLN A CA 1
ATOM 1644 C C . GLN A 1 203 ? -6.226 9.002 13.128 1.00 87.69 203 GLN A C 1
ATOM 1646 O O . GLN A 1 203 ? -5.175 9.008 12.485 1.00 87.69 203 GLN A O 1
ATOM 1651 N N . GLY A 1 204 ? -7.323 8.383 12.674 1.00 88.06 204 GLY A N 1
ATOM 1652 C CA . GLY A 1 204 ? -7.387 7.709 11.377 1.00 88.06 204 GLY A CA 1
ATOM 1653 C C . GLY A 1 204 ? -6.865 6.260 11.351 1.00 88.06 204 GLY A C 1
ATOM 1654 O O . GLY A 1 204 ? -6.890 5.593 10.319 1.00 88.06 204 GLY A O 1
ATOM 1655 N N . GLN A 1 205 ? -6.379 5.712 12.464 1.00 88.44 205 GLN A N 1
ATOM 1656 C CA . GLN A 1 205 ? -5.777 4.378 12.485 1.00 88.44 205 GLN A CA 1
ATOM 1657 C C . GLN A 1 205 ? -6.824 3.281 12.719 1.00 88.44 205 GLN A C 1
ATOM 1659 O O . GLN A 1 205 ? -7.128 2.908 13.851 1.00 88.44 205 GLN A O 1
ATOM 1664 N N . PHE A 1 206 ? -7.305 2.653 11.645 1.00 89.75 206 PHE A N 1
ATOM 1665 C CA . PHE A 1 206 ? -8.203 1.488 11.738 1.00 89.75 206 PHE A CA 1
ATOM 1666 C C . PHE A 1 206 ? -7.624 0.327 12.555 1.00 89.75 206 PHE A C 1
ATOM 1668 O O . PHE A 1 206 ? -8.361 -0.391 13.233 1.00 89.75 206 PHE A O 1
ATOM 1675 N N . LEU A 1 207 ? -6.301 0.132 12.515 1.00 86.38 207 LEU A N 1
ATOM 1676 C CA . LEU A 1 207 ? -5.641 -0.892 13.324 1.00 86.38 207 LEU A CA 1
ATOM 1677 C C . LEU A 1 207 ? -5.797 -0.609 14.824 1.00 86.38 207 LEU A C 1
ATOM 1679 O O . LEU A 1 207 ? -6.043 -1.538 15.590 1.00 86.38 207 LEU A O 1
ATOM 1683 N N . TRP A 1 208 ? -5.721 0.662 15.224 1.00 87.75 208 TRP A N 1
ATOM 1684 C CA . TRP A 1 208 ? -5.959 1.081 16.601 1.00 87.75 208 TRP A CA 1
ATOM 1685 C C . TRP A 1 208 ? -7.384 0.722 17.034 1.00 87.75 208 TRP A C 1
ATOM 1687 O O . TRP A 1 208 ? -7.552 0.023 18.030 1.00 87.75 208 TRP A O 1
ATOM 1697 N N . LEU A 1 209 ? -8.394 1.050 16.216 1.00 88.50 209 LEU A N 1
ATOM 1698 C CA . LEU A 1 209 ? -9.800 0.683 16.461 1.00 88.50 209 LEU A CA 1
ATOM 1699 C C . LEU A 1 209 ? -9.986 -0.835 16.601 1.00 88.50 209 LEU A C 1
ATOM 1701 O O . LEU A 1 209 ? -10.687 -1.321 17.492 1.00 88.50 209 LEU A O 1
ATOM 1705 N N . LYS A 1 210 ? -9.319 -1.607 15.738 1.00 86.31 210 LYS A N 1
ATOM 1706 C CA . LYS A 1 210 ? -9.371 -3.072 15.765 1.00 86.31 210 LYS A CA 1
ATOM 1707 C C . LYS A 1 210 ? -8.772 -3.656 17.044 1.00 86.31 210 LYS A C 1
ATOM 1709 O O . LYS A 1 210 ? -9.308 -4.639 17.541 1.00 86.31 210 LYS A O 1
ATOM 1714 N N . ILE A 1 211 ? -7.682 -3.092 17.557 1.00 82.75 211 ILE A N 1
ATOM 1715 C CA . ILE A 1 211 ? -7.074 -3.545 18.816 1.00 82.75 211 ILE A CA 1
ATOM 1716 C C . ILE A 1 211 ? -7.947 -3.105 19.996 1.00 82.75 211 ILE A C 1
ATOM 1718 O O . ILE A 1 211 ? -8.205 -3.895 20.902 1.00 82.75 211 ILE A O 1
ATOM 1722 N N . GLN A 1 212 ? -8.483 -1.887 19.940 1.00 82.00 212 GLN A N 1
ATOM 1723 C CA . GLN A 1 212 ? -9.348 -1.328 20.974 1.00 82.00 212 GLN A CA 1
ATOM 1724 C C . GLN A 1 212 ? -10.632 -2.136 21.184 1.00 82.00 212 GLN A C 1
ATOM 1726 O O . GLN A 1 212 ? -11.095 -2.320 22.311 1.00 82.00 212 GLN A O 1
ATOM 1731 N N . LYS A 1 213 ? -11.173 -2.709 20.106 1.00 83.88 213 LYS A N 1
ATOM 1732 C CA . LYS A 1 213 ? -12.299 -3.653 20.140 1.00 83.88 213 LYS A CA 1
ATOM 1733 C C . LYS A 1 213 ? -12.117 -4.794 21.153 1.00 83.88 213 LYS A C 1
ATOM 1735 O O . LYS A 1 213 ? -13.118 -5.287 21.678 1.00 83.88 213 LYS A O 1
ATOM 1740 N N . ASP A 1 214 ? -10.892 -5.251 21.411 1.00 80.62 214 ASP A N 1
ATOM 1741 C CA . ASP A 1 214 ? -10.631 -6.370 22.329 1.00 80.62 214 ASP A CA 1
ATOM 1742 C C . ASP A 1 214 ? -10.716 -5.954 23.806 1.00 80.62 214 ASP A C 1
ATOM 1744 O O . ASP A 1 214 ? -11.092 -6.767 24.662 1.00 80.62 214 ASP A O 1
ATOM 1748 N N . SER A 1 215 ? -10.424 -4.684 24.092 1.00 77.75 215 SER A N 1
ATOM 1749 C CA . SER A 1 215 ? -10.560 -4.064 25.415 1.00 77.75 215 SER A CA 1
ATOM 1750 C C . SER A 1 215 ? -12.027 -3.789 25.768 1.00 77.75 215 SER A C 1
ATOM 1752 O O . SER A 1 215 ? -12.410 -3.812 26.938 1.00 77.75 215 SER A O 1
ATOM 1754 N N . LEU A 1 216 ? -12.880 -3.594 24.759 1.00 80.81 216 LEU A N 1
ATOM 1755 C CA . LEU A 1 216 ? -14.315 -3.367 24.922 1.00 80.81 216 LEU A CA 1
ATOM 1756 C C . LEU A 1 216 ? -15.060 -4.702 25.084 1.00 80.81 216 LEU A C 1
ATOM 1758 O O . LEU A 1 216 ? -15.315 -5.430 24.118 1.00 80.81 216 LEU A O 1
ATOM 1762 N N . ARG A 1 217 ? -15.413 -5.037 26.329 1.00 77.12 217 ARG A N 1
ATOM 1763 C CA . ARG A 1 217 ? -16.168 -6.251 26.684 1.00 77.12 217 ARG A CA 1
ATOM 1764 C C . ARG A 1 217 ? -17.539 -5.916 27.266 1.00 77.12 217 ARG A C 1
ATOM 1766 O O . ARG A 1 217 ? -17.711 -4.908 27.953 1.00 77.12 217 ARG A O 1
ATOM 1773 N N . ALA A 1 218 ? -18.500 -6.807 27.030 1.00 69.56 218 ALA A N 1
ATOM 1774 C CA . ALA A 1 218 ? -19.817 -6.724 27.645 1.00 69.56 218 ALA A CA 1
ATOM 1775 C C . ALA A 1 218 ? -19.685 -6.753 29.179 1.00 69.56 218 ALA A C 1
ATOM 1777 O O . ALA A 1 218 ? -18.949 -7.571 29.727 1.00 69.56 218 ALA A O 1
ATOM 1778 N N . GLY A 1 219 ? -20.377 -5.842 29.867 1.00 68.25 219 GLY A N 1
ATOM 1779 C CA . GLY A 1 219 ? -20.349 -5.745 31.332 1.00 68.25 219 GLY A CA 1
ATOM 1780 C C . GLY A 1 219 ? -19.265 -4.833 31.922 1.00 68.25 219 GLY A C 1
ATOM 1781 O O . GLY A 1 219 ? -19.207 -4.698 33.141 1.00 68.25 219 GLY A O 1
ATOM 1782 N N . ILE A 1 220 ? -18.448 -4.159 31.102 1.00 78.62 220 ILE A N 1
ATOM 1783 C CA . ILE A 1 220 ? -17.454 -3.192 31.596 1.00 78.62 220 ILE A CA 1
ATOM 1784 C C . ILE A 1 220 ? -18.124 -2.015 32.338 1.00 78.62 220 ILE A C 1
ATOM 1786 O O . ILE A 1 220 ? -19.157 -1.468 31.907 1.00 78.62 220 ILE A O 1
ATOM 1790 N N . ASN A 1 221 ? -17.550 -1.635 33.484 1.00 77.44 221 ASN A N 1
ATOM 1791 C CA . ASN A 1 221 ? -18.031 -0.499 34.273 1.00 77.44 221 ASN A CA 1
ATOM 1792 C C . ASN A 1 221 ? -17.503 0.836 33.710 1.00 77.44 221 ASN A C 1
ATOM 1794 O O . ASN A 1 221 ? -16.572 0.861 32.909 1.00 77.44 221 ASN A O 1
ATOM 1798 N N . LYS A 1 222 ? -18.100 1.964 34.119 1.00 73.00 222 LYS A N 1
ATOM 1799 C CA . LYS A 1 222 ? -17.791 3.290 33.550 1.00 73.00 222 LYS A CA 1
ATOM 1800 C C . LYS A 1 222 ? -16.315 3.692 33.705 1.00 73.00 222 LYS A C 1
ATOM 1802 O O . LYS A 1 222 ? -15.746 4.230 32.765 1.00 73.00 222 LYS A O 1
ATOM 1807 N N . LYS A 1 223 ? -15.691 3.398 34.853 1.00 75.19 223 LYS A N 1
ATOM 1808 C CA . LYS A 1 223 ? -14.278 3.735 35.110 1.00 75.19 223 LYS A CA 1
ATOM 1809 C C . LYS A 1 223 ? -13.327 2.902 34.250 1.0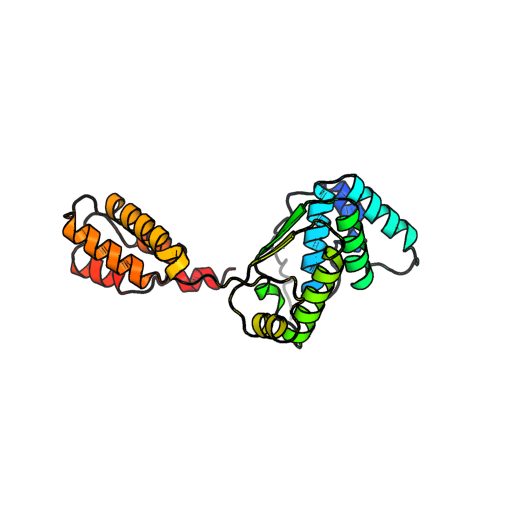0 75.19 223 LYS A C 1
ATOM 1811 O O . LYS A 1 223 ? -12.404 3.443 33.661 1.00 75.19 223 LYS A O 1
ATOM 1816 N N . GLN A 1 224 ? -13.580 1.598 34.147 1.00 73.44 224 GLN A N 1
ATOM 1817 C CA . GLN A 1 224 ? -12.796 0.691 33.303 1.00 73.44 224 GLN A CA 1
ATOM 1818 C C . GLN A 1 224 ? -12.934 1.032 31.819 1.00 73.44 224 GLN A C 1
ATOM 1820 O O . GLN A 1 224 ? -11.972 0.924 31.071 1.00 73.44 224 GLN A O 1
ATOM 1825 N N . LEU A 1 225 ? -14.125 1.457 31.401 1.00 75.75 225 LEU A N 1
ATOM 1826 C CA . LEU A 1 225 ? -14.385 1.891 30.036 1.00 75.75 225 LEU A CA 1
ATOM 1827 C C . LEU A 1 225 ? -13.610 3.163 29.697 1.00 75.75 225 LEU A C 1
ATOM 1829 O O . LEU A 1 225 ? -12.983 3.223 28.649 1.00 75.75 225 LEU A O 1
ATOM 1833 N N . GLN A 1 226 ? -13.614 4.139 30.603 1.00 73.44 226 GLN A N 1
ATOM 1834 C CA . GLN A 1 226 ? -12.862 5.375 30.435 1.00 73.44 226 GLN A CA 1
ATOM 1835 C C . GLN A 1 226 ? -11.350 5.114 30.362 1.00 73.44 226 GLN A C 1
ATOM 1837 O O . GLN A 1 226 ? -10.711 5.548 29.413 1.00 73.44 226 GLN A O 1
ATOM 1842 N N . HIS A 1 227 ? -10.810 4.295 31.268 1.00 75.81 227 HIS A N 1
ATOM 1843 C CA . HIS A 1 227 ? -9.402 3.885 31.240 1.00 75.81 227 HIS A CA 1
ATOM 1844 C C . HIS A 1 227 ? -9.032 3.118 29.963 1.00 75.81 227 HIS A C 1
ATOM 1846 O O . HIS A 1 227 ? -7.978 3.343 29.384 1.00 75.81 227 HIS A O 1
ATOM 1852 N N . ALA A 1 228 ? -9.903 2.220 29.491 1.00 72.19 228 ALA A N 1
ATOM 1853 C CA . ALA A 1 228 ? -9.655 1.487 28.255 1.00 72.19 228 ALA A CA 1
ATOM 1854 C C . ALA A 1 228 ? -9.566 2.429 27.050 1.00 72.19 228 ALA A C 1
ATOM 1856 O O . ALA A 1 228 ? -8.781 2.162 26.151 1.00 72.19 228 ALA A O 1
ATOM 1857 N N . ILE A 1 229 ? -10.379 3.488 27.017 1.00 73.38 229 ILE A N 1
ATOM 1858 C CA . ILE A 1 229 ? -10.424 4.482 25.937 1.00 73.38 229 ILE A CA 1
ATOM 1859 C C . ILE A 1 229 ? -9.224 5.437 26.020 1.00 73.38 229 ILE A C 1
ATOM 1861 O O . ILE A 1 229 ? -8.615 5.739 25.006 1.00 73.38 229 ILE A O 1
ATOM 1865 N N . GLU A 1 230 ? -8.864 5.912 27.211 1.00 72.31 230 GLU A N 1
ATOM 1866 C CA . GLU A 1 230 ? -7.759 6.863 27.407 1.00 72.31 230 GLU A CA 1
ATOM 1867 C C . GLU A 1 230 ? -6.373 6.247 27.147 1.00 72.31 230 GLU A C 1
ATOM 1869 O O . GLU A 1 230 ? -5.468 6.946 26.686 1.00 72.31 230 GLU A O 1
ATOM 1874 N N . ASP A 1 231 ? -6.210 4.943 27.370 1.00 71.06 231 ASP A N 1
ATOM 1875 C CA . ASP A 1 231 ? -4.939 4.266 27.141 1.00 71.06 231 ASP A CA 1
ATOM 1876 C C . ASP A 1 231 ? -4.685 3.952 25.664 1.00 71.06 231 ASP A C 1
ATOM 1878 O O . ASP A 1 231 ? -5.502 3.358 24.959 1.00 71.06 231 ASP A O 1
ATOM 1882 N N . THR A 1 232 ? -3.465 4.239 25.206 1.00 64.75 232 THR A N 1
ATOM 1883 C CA . THR A 1 232 ? -2.990 3.687 23.932 1.00 64.75 232 THR A CA 1
ATOM 1884 C C . THR A 1 232 ? -2.814 2.173 24.087 1.00 64.75 232 THR A C 1
ATOM 1886 O O . THR A 1 232 ? -2.090 1.745 24.991 1.00 64.75 232 THR A O 1
ATOM 1889 N N . PRO A 1 233 ? -3.404 1.335 23.212 1.00 64.88 233 PRO A N 1
ATOM 1890 C CA . PRO A 1 233 ? -3.281 -0.106 23.331 1.00 64.88 233 PRO A CA 1
ATOM 1891 C C . PRO A 1 233 ? -1.812 -0.530 23.317 1.00 64.88 233 PRO A C 1
ATOM 1893 O O . PRO A 1 233 ? -1.107 -0.307 22.336 1.00 64.88 233 PRO A O 1
ATOM 1896 N N . THR A 1 234 ? -1.345 -1.195 24.373 1.00 60.19 234 THR A N 1
ATOM 1897 C CA . THR A 1 234 ? 0.067 -1.605 24.522 1.00 60.19 234 THR A CA 1
ATOM 1898 C C . THR A 1 234 ? 0.541 -2.482 23.354 1.00 60.19 234 THR A C 1
ATOM 1900 O O . THR A 1 234 ? 1.685 -2.392 22.919 1.00 60.19 234 THR A O 1
ATOM 1903 N N . ARG A 1 235 ? -0.388 -3.250 22.765 1.00 60.53 235 ARG A N 1
ATOM 1904 C CA . ARG A 1 235 ? -0.188 -4.103 21.581 1.00 60.53 235 ARG A CA 1
ATOM 1905 C C . ARG A 1 235 ? 0.147 -3.354 20.288 1.00 60.53 235 ARG A C 1
ATOM 1907 O O . ARG A 1 235 ? 0.556 -4.005 19.328 1.00 60.53 235 ARG A O 1
ATOM 1914 N N . LEU A 1 236 ? -0.062 -2.034 20.213 1.00 58.59 236 LEU A N 1
ATOM 1915 C CA . LEU A 1 236 ? 0.273 -1.268 19.009 1.00 58.59 236 LEU A CA 1
ATOM 1916 C C . LEU A 1 236 ? 1.782 -1.329 18.741 1.00 58.59 236 LEU A C 1
ATOM 1918 O O . LEU A 1 236 ? 2.183 -1.604 17.615 1.00 58.59 236 LEU A O 1
ATOM 1922 N N . ASN A 1 237 ? 2.595 -1.130 19.783 1.00 57.78 237 ASN A N 1
ATOM 1923 C CA . ASN A 1 237 ? 4.056 -1.101 19.677 1.00 57.78 237 ASN A CA 1
ATOM 1924 C C . ASN A 1 237 ? 4.610 -2.466 19.248 1.00 57.78 237 ASN A C 1
ATOM 1926 O O . ASN A 1 237 ? 5.373 -2.544 18.287 1.00 57.78 237 ASN A O 1
ATOM 1930 N N . ASP A 1 238 ? 4.111 -3.547 19.855 1.00 59.66 238 ASP A N 1
ATOM 1931 C CA . ASP A 1 238 ? 4.535 -4.913 19.530 1.00 59.66 238 ASP A CA 1
ATOM 1932 C C . ASP A 1 238 ? 4.263 -5.287 18.059 1.00 59.66 238 ASP A C 1
ATOM 1934 O O . ASP A 1 238 ? 5.018 -6.044 17.453 1.00 59.66 238 ASP A O 1
ATOM 1938 N N . LEU A 1 239 ? 3.193 -4.760 17.451 1.00 57.28 239 LEU A N 1
ATOM 1939 C CA . LEU A 1 239 ? 2.817 -5.062 16.062 1.00 57.28 239 LEU A CA 1
ATOM 1940 C C . LEU A 1 239 ? 3.667 -4.329 15.016 1.00 57.28 239 LEU A C 1
ATOM 1942 O O . LEU A 1 239 ? 3.780 -4.807 13.882 1.00 57.28 239 LEU A O 1
ATOM 1946 N N . TYR A 1 240 ? 4.254 -3.186 15.371 1.00 56.69 240 TYR A N 1
ATOM 1947 C CA . TYR A 1 240 ? 5.142 -2.444 14.476 1.00 56.69 240 TYR A CA 1
ATOM 1948 C C . TYR A 1 240 ? 6.575 -2.988 14.484 1.00 56.69 240 TYR A C 1
ATOM 1950 O O . TYR A 1 240 ? 7.236 -2.907 13.450 1.00 56.69 240 TYR A O 1
ATOM 1958 N N . ASP A 1 241 ? 7.018 -3.618 15.576 1.00 51.19 241 ASP A N 1
ATOM 1959 C CA . ASP A 1 241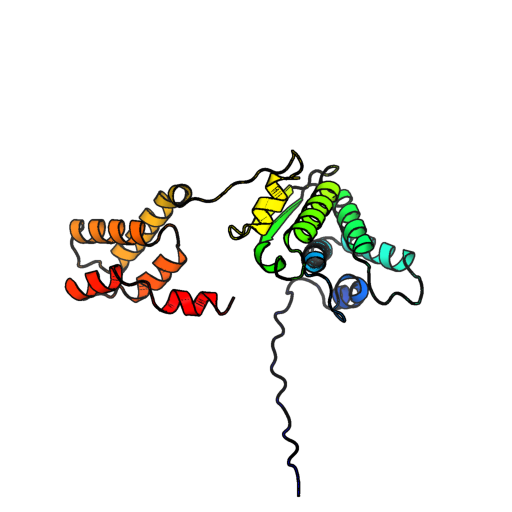 ? 8.352 -4.235 15.675 1.00 51.19 241 ASP A CA 1
ATOM 1960 C C . ASP A 1 241 ? 8.486 -5.548 14.876 1.00 51.19 241 ASP A C 1
ATOM 1962 O O . ASP A 1 241 ? 9.594 -6.001 14.586 1.00 51.19 241 ASP A O 1
ATOM 1966 N N . HIS A 1 242 ? 7.363 -6.150 14.469 1.00 44.81 242 HIS A N 1
ATOM 1967 C CA . HIS A 1 242 ? 7.325 -7.437 13.763 1.00 44.81 242 HIS A CA 1
ATOM 1968 C C . HIS A 1 242 ? 7.083 -7.335 12.235 1.00 44.81 242 HIS A C 1
ATOM 1970 O O . HIS A 1 242 ? 6.870 -8.372 11.601 1.00 44.81 242 HIS A O 1
ATOM 1976 N N . ASN A 1 243 ? 7.117 -6.136 11.624 1.00 37.00 243 ASN A N 1
ATOM 1977 C CA . ASN A 1 243 ? 6.744 -5.895 10.206 1.00 37.00 243 ASN A CA 1
ATOM 1978 C C . ASN A 1 243 ? 7.795 -5.199 9.318 1.00 37.00 243 ASN A C 1
ATOM 1980 O O . ASN A 1 243 ? 8.509 -4.293 9.788 1.00 37.00 243 ASN A O 1
#

Secondary structure (DSSP, 8-state):
-------PPP--------SS-HHHHHHTHHHH---S---TTHHHHHHHHHHHHHH-HHHHHHHHHHHHHT--TT--S--HHHHHHHHHHHHHHS-S-EEEEE-GGGG--SSSHHHHHHHHHHHHHHHHTTSS-EEEEE----HHHHHHHHHH--TT-------HHHHHHHHHHHHHHHHHHH-TTS-HHHHHHHHHHHHHHHTT-HHHHHHHHHH--TT--HHHHHHHHHSPPTHHHHHHTT-

Sequence (243 aa):
MPLYQTRARRRDGEQTYTGISRSRRQKLSWAIQRKGIRIKEVKIFEKLISQIISRHNNAFKLVRQRQELNLEPAATHATQADIITIFTQLLHTIPGYTFIADGLDKYTYLDNSSASIKKFLHDVTNAVISTHTQVLFISRNKPEIQQALIKDAPKSFNKYKIIPEDIQSDTAIFSQDIINRKLPNKTDNIQSTISETITNQCQGQFLWLKIQKDSLRAGINKKQLQHAIEDTPTRLNDLYDHN

Radius of gyration: 24.68 Å; chains: 1; bounding box: 67×50×61 Å

Organism: NCBI:txid660029